Protein AF-0000000080284250 (afdb_homodimer)

Foldseek 3Di:
DDAQAQWKKFWPDPDPPGWIWGWHDDAFWIKTWDDDPQFHIKMWIFGADPQGKTKIKMWTQGNVGDTWIWIKIWHWDQDPVGWIKTKIWIWIDDPPTDTDITMMITDDD/DDAQAQWKKFWPDPDPPGWIWGWHDDAFWIKTKDDDPQFHIKMWIFGADPQGKTKIKMWTQGNVGDTWIWIKIWDWDQDPVGWIKTKIWIWIDDPPTDTDITMMITDDD

pLDDT: mean 96.05, std 5.19, range [60.91, 98.88]

Sequence (218 aa):
MINYDGKRFRKVSADPDAPVTLYRQKDDLVWAELTGGGVRLGSLTGKCGEDGTIELAYTMVLAGGQVISGHSTNTPEFLPDGRIRLNEVWERYGAHGSRGISAIEEVAEMINYDGKRFRKVSADPDAPVTLYRQKDDLVWAELTGGGVRLGSLTGKCGEDGTIELAYTMVLAGGQVISGHSTNTPEFLPDGRIRLNEVWERYGAHGSRGISAIEEVAE

Radius of gyration: 17.75 Å; Cα contacts (8 Å, |Δi|>4): 615; chains: 2; bounding box: 36×58×40 Å

Structure (mmCIF, N/CA/C/O backbone):
data_AF-0000000080284250-model_v1
#
loop_
_entity.id
_entity.type
_entity.pdbx_description
1 polymer 'N-acetylglutamate synthase'
#
loop_
_atom_site.group_PDB
_atom_site.id
_atom_site.type_symbol
_atom_site.label_atom_id
_atom_site.label_alt_id
_atom_site.label_comp_id
_atom_site.label_asym_id
_atom_site.label_entity_id
_atom_site.label_seq_id
_atom_site.pdbx_PDB_ins_code
_atom_site.Cartn_x
_atom_site.Cartn_y
_atom_site.Cartn_z
_atom_site.occupancy
_atom_site.B_iso_or_equiv
_atom_site.auth_seq_id
_atom_site.auth_comp_id
_atom_site.auth_asym_id
_atom_site.auth_atom_id
_atom_site.pdbx_PDB_model_num
ATOM 1 N N . MET A 1 1 ? 13.711 17.953 9.195 1 88.06 1 MET A N 1
ATOM 2 C CA . MET A 1 1 ? 12.734 16.938 8.805 1 88.06 1 MET A CA 1
ATOM 3 C C . MET A 1 1 ? 11.797 16.609 9.961 1 88.06 1 MET A C 1
ATOM 5 O O . MET A 1 1 ? 12.242 16.375 11.086 1 88.06 1 MET A O 1
ATOM 9 N N . ILE A 1 2 ? 10.531 16.812 9.711 1 95.19 2 ILE A N 1
ATOM 10 C CA . ILE A 1 2 ? 9.539 16.5 10.742 1 95.19 2 ILE A CA 1
ATOM 11 C C . ILE A 1 2 ? 9.547 15.008 11.023 1 95.19 2 ILE A C 1
ATOM 13 O O . ILE A 1 2 ? 9.68 14.195 10.109 1 95.19 2 ILE A O 1
ATOM 17 N N . ASN A 1 3 ? 9.453 14.617 12.234 1 97.31 3 ASN A N 1
ATOM 18 C CA . ASN A 1 3 ? 9.312 13.219 12.625 1 97.31 3 ASN A CA 1
ATOM 19 C C . ASN A 1 3 ? 7.848 12.844 12.844 1 97.31 3 ASN A C 1
ATOM 21 O O . ASN A 1 3 ? 7.25 13.234 13.852 1 97.31 3 ASN A O 1
ATOM 25 N N . TYR A 1 4 ? 7.344 12.031 11.969 1 98.25 4 TYR A N 1
ATOM 26 C CA . TYR A 1 4 ? 5.938 11.641 12.039 1 98.25 4 TYR A CA 1
ATOM 27 C C . TYR A 1 4 ? 5.773 10.344 12.812 1 98.25 4 TYR A C 1
ATOM 29 O O . TYR A 1 4 ? 4.648 9.883 13.047 1 98.25 4 TYR A O 1
ATOM 37 N N . ASP A 1 5 ? 6.824 9.68 13.234 1 98.38 5 ASP A N 1
ATOM 38 C CA . ASP A 1 5 ? 6.77 8.375 13.883 1 98.38 5 ASP A CA 1
ATOM 39 C C . ASP A 1 5 ? 5.93 8.422 15.156 1 98.38 5 ASP A C 1
ATOM 41 O O . ASP A 1 5 ? 6.195 9.227 16.047 1 98.38 5 ASP A O 1
ATOM 45 N N . GLY A 1 6 ? 4.949 7.621 15.117 1 97.94 6 GLY A N 1
ATOM 46 C CA . GLY A 1 6 ? 4.113 7.535 16.312 1 97.94 6 GLY A CA 1
ATOM 47 C C . GLY A 1 6 ? 2.988 8.555 16.312 1 97.94 6 GLY A C 1
ATOM 48 O O . GLY A 1 6 ? 2.154 8.555 17.234 1 97.94 6 GLY A O 1
ATOM 49 N N . LYS A 1 7 ? 2.945 9.391 15.398 1 97.88 7 LYS A N 1
ATOM 50 C CA . LYS A 1 7 ? 1.876 10.383 15.344 1 97.88 7 LYS A CA 1
ATOM 51 C C . LYS A 1 7 ? 0.606 9.789 14.742 1 97.88 7 LYS A C 1
ATOM 53 O O . LYS A 1 7 ? 0.673 8.891 13.898 1 97.88 7 LYS A O 1
ATOM 58 N N . ARG A 1 8 ? -0.511 10.258 15.156 1 98 8 ARG A N 1
ATOM 59 C CA . ARG A 1 8 ? -1.825 9.805 14.711 1 98 8 ARG A CA 1
ATOM 60 C C . ARG A 1 8 ? -2.592 10.93 14.031 1 98 8 ARG A C 1
ATOM 62 O O . ARG A 1 8 ? -2.559 12.078 14.484 1 98 8 ARG A O 1
ATOM 69 N N . PHE A 1 9 ? -3.172 10.594 12.977 1 97.69 9 PHE A N 1
ATOM 70 C CA . PHE A 1 9 ? -3.885 11.617 12.219 1 97.69 9 PHE A CA 1
ATOM 71 C C . PHE A 1 9 ? -5.32 11.18 11.938 1 97.69 9 PHE A C 1
ATOM 73 O O . PHE A 1 9 ? -5.594 9.984 11.797 1 97.69 9 PHE A O 1
ATOM 80 N N . ARG A 1 10 ? -6.203 12.156 11.812 1 96.75 10 ARG A N 1
ATOM 81 C CA . ARG A 1 10 ? -7.605 11.969 11.453 1 96.75 10 ARG A CA 1
ATOM 82 C C . ARG A 1 10 ? -8.031 12.945 10.359 1 96.75 10 ARG A C 1
ATOM 84 O O . ARG A 1 10 ? -7.637 14.109 10.375 1 96.75 10 ARG A O 1
ATOM 91 N N . LYS A 1 11 ? -8.898 12.438 9.523 1 96.19 11 LYS A N 1
ATOM 92 C CA . LYS A 1 11 ? -9.422 13.312 8.477 1 96.19 11 LYS A CA 1
ATOM 93 C C . LYS A 1 11 ? -10.18 14.492 9.078 1 96.19 11 LYS A C 1
ATOM 95 O O . LYS A 1 11 ? -10.953 14.32 10.016 1 96.19 11 LYS A O 1
ATOM 100 N N . VAL A 1 12 ? -9.852 15.641 8.508 1 93.56 12 VAL A N 1
ATOM 101 C CA . VAL A 1 12 ? -10.633 16.812 8.875 1 93.56 12 VAL A CA 1
ATOM 102 C C . VAL A 1 12 ? -12 16.766 8.203 1 93.56 12 VAL A C 1
ATOM 104 O O . VAL A 1 12 ? -12.102 16.891 6.98 1 93.56 12 VAL A O 1
ATOM 107 N N . SER A 1 13 ? -12.953 16.438 8.953 1 86.88 13 SER A N 1
ATOM 108 C CA . SER A 1 13 ? -14.32 16.328 8.477 1 86.88 13 SER A CA 1
ATOM 109 C C . SER A 1 13 ? -15.328 16.609 9.594 1 86.88 13 SER A C 1
ATOM 111 O O . SER A 1 13 ? -14.938 16.891 10.727 1 86.88 13 SER A O 1
ATOM 113 N N . ALA A 1 14 ? -16.594 16.578 9.188 1 83.56 14 ALA A N 1
ATOM 114 C CA . ALA A 1 14 ? -17.641 16.812 10.164 1 83.56 14 ALA A CA 1
ATOM 115 C C . ALA A 1 14 ? -17.891 15.555 11.008 1 83.56 14 A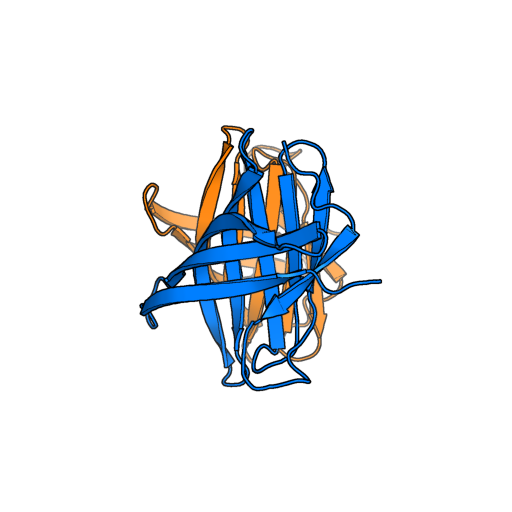LA A C 1
ATOM 117 O O . ALA A 1 14 ? -18.578 15.609 12.023 1 83.56 14 ALA A O 1
ATOM 118 N N . ASP A 1 15 ? -17.234 14.484 10.602 1 84.5 15 ASP A N 1
ATOM 119 C CA . ASP A 1 15 ? -17.422 13.219 11.297 1 84.5 15 ASP A CA 1
ATOM 120 C C . ASP A 1 15 ? -16.453 13.094 12.484 1 84.5 15 ASP A C 1
ATOM 122 O O . ASP A 1 15 ? -15.266 12.859 12.297 1 84.5 15 ASP A O 1
ATOM 126 N N . PRO A 1 16 ? -16.984 13.25 13.68 1 80.44 16 PRO A N 1
ATOM 127 C CA . PRO A 1 16 ? -16.094 13.164 14.844 1 80.44 16 PRO A CA 1
ATOM 128 C C . PRO A 1 16 ? -15.516 11.758 15.039 1 80.44 16 PRO A C 1
ATOM 130 O O . PRO A 1 16 ? -14.539 11.586 15.773 1 80.44 16 PRO A O 1
ATOM 133 N N . ASP A 1 17 ? -16.047 10.75 14.352 1 83.19 17 ASP A N 1
ATOM 134 C CA . ASP A 1 17 ? -15.633 9.367 14.531 1 83.19 17 ASP A CA 1
ATOM 135 C C . ASP A 1 17 ? -14.805 8.883 13.336 1 83.19 17 ASP A C 1
ATOM 137 O O . ASP A 1 17 ? -14.703 7.68 13.094 1 83.19 17 ASP A O 1
ATOM 141 N N . ALA A 1 18 ? -14.32 9.883 12.672 1 90.12 18 ALA A N 1
ATOM 142 C CA . ALA A 1 18 ? -13.453 9.492 11.562 1 90.12 18 ALA A CA 1
ATOM 143 C C . ALA A 1 18 ? -12.289 8.641 12.055 1 90.12 18 ALA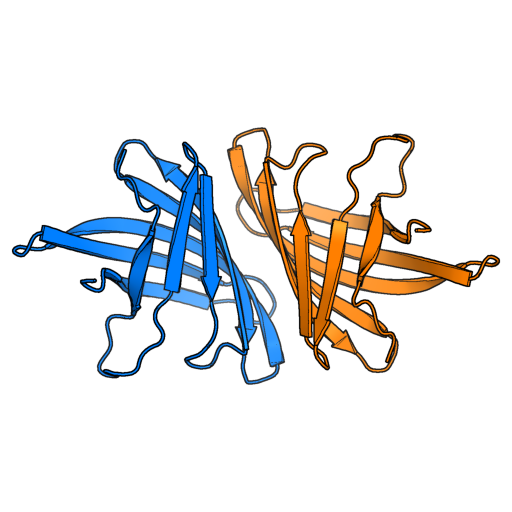 A C 1
ATOM 145 O O . ALA A 1 18 ? -11.742 8.883 13.133 1 90.12 18 ALA A O 1
ATOM 146 N N . PRO A 1 19 ? -11.859 7.66 11.32 1 93.62 19 PRO A N 1
ATOM 147 C CA . PRO A 1 19 ? -10.789 6.762 11.758 1 93.62 19 PRO A CA 1
ATOM 148 C C . PRO A 1 19 ? -9.461 7.48 11.961 1 93.62 19 PRO A C 1
ATOM 150 O O . PRO A 1 19 ? -9.188 8.484 11.297 1 93.6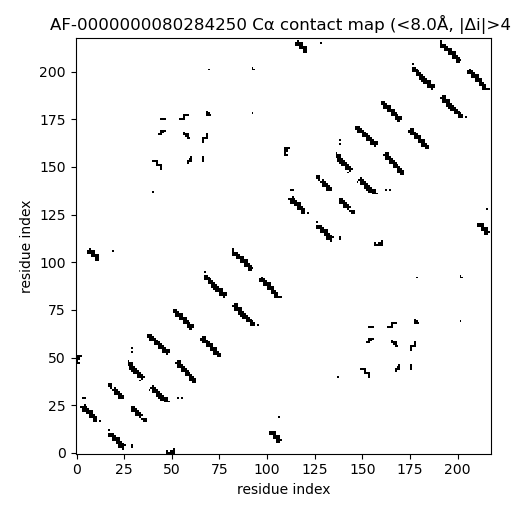2 19 PRO A O 1
ATOM 153 N N . VAL A 1 20 ? -8.758 6.969 12.891 1 96.62 20 VAL A N 1
ATOM 154 C CA . VAL A 1 20 ? -7.426 7.488 13.203 1 96.62 20 VAL A CA 1
ATOM 155 C C . VAL A 1 20 ? -6.359 6.555 12.633 1 96.62 20 VAL A C 1
ATOM 157 O O . VAL A 1 20 ? -6.465 5.332 12.758 1 96.62 20 VAL A O 1
ATOM 160 N N . THR A 1 21 ? -5.367 7.164 11.977 1 97.56 21 THR A N 1
ATOM 161 C CA . THR A 1 21 ? -4.301 6.375 11.375 1 97.56 21 THR A CA 1
ATOM 162 C C . THR A 1 21 ? -2.965 6.668 12.055 1 97.56 21 THR A C 1
ATOM 164 O O . THR A 1 21 ? -2.578 7.828 12.203 1 97.56 21 THR A O 1
ATOM 167 N N . LEU A 1 22 ? -2.26 5.621 12.531 1 98.25 22 LEU A N 1
ATOM 168 C CA . LEU A 1 22 ? -0.931 5.734 13.125 1 98.25 22 LEU A CA 1
ATOM 169 C C . LEU A 1 22 ? 0.147 5.746 12.047 1 98.25 22 LEU A C 1
ATOM 171 O O . LEU A 1 22 ? 0.199 4.848 11.211 1 98.25 22 LEU A O 1
ATOM 175 N N . TYR A 1 23 ? 0.924 6.746 12.062 1 98.62 23 TYR A N 1
ATOM 176 C CA . TYR A 1 23 ? 2.027 6.859 11.117 1 98.62 23 TYR A CA 1
ATOM 177 C C . TYR A 1 23 ? 3.322 6.332 11.719 1 98.62 23 TYR A C 1
ATOM 179 O O . TYR A 1 23 ? 3.568 6.504 12.922 1 98.62 23 TYR A O 1
ATOM 187 N N . ARG A 1 24 ? 4.172 5.773 10.93 1 98.62 24 ARG A N 1
ATOM 188 C CA . ARG A 1 24 ? 5.512 5.32 11.289 1 98.62 24 ARG A CA 1
ATOM 189 C C . ARG A 1 24 ? 6.566 5.945 10.383 1 98.62 24 ARG A C 1
ATOM 191 O O . ARG A 1 24 ? 6.305 6.215 9.211 1 98.62 24 ARG A O 1
ATOM 198 N N . GLN A 1 25 ? 7.734 5.988 10.953 1 98.69 25 GLN A N 1
ATOM 199 C CA . GLN A 1 25 ? 8.82 6.578 10.172 1 98.69 25 GLN A CA 1
ATOM 200 C C . GLN A 1 25 ? 10.172 6.051 10.641 1 98.69 25 GLN A C 1
ATOM 202 O O . GLN A 1 25 ? 10.414 5.91 11.844 1 98.69 25 GLN A O 1
ATOM 207 N N . LYS A 1 26 ? 10.93 5.738 9.758 1 97.81 26 LYS A N 1
ATOM 208 C CA . LYS A 1 26 ? 12.359 5.492 9.945 1 97.81 26 LYS A CA 1
ATOM 209 C C . LYS A 1 26 ? 13.188 6.219 8.891 1 97.81 26 LYS A C 1
ATOM 211 O O . LYS A 1 26 ? 13.055 5.945 7.691 1 97.81 26 LYS A O 1
ATOM 216 N N . ASP A 1 27 ? 14.023 7.141 9.367 1 96.88 27 ASP A N 1
ATOM 217 C CA . ASP A 1 27 ? 14.742 8.008 8.438 1 96.88 27 ASP A CA 1
ATOM 218 C C . ASP A 1 27 ? 13.773 8.75 7.523 1 96.88 27 ASP A C 1
ATOM 220 O O . ASP A 1 27 ? 12.891 9.477 8 1 96.88 27 ASP A O 1
ATOM 224 N N . ASP A 1 28 ? 13.898 8.539 6.242 1 98.12 28 ASP A N 1
ATOM 225 C CA . ASP A 1 28 ? 13.008 9.289 5.363 1 98.12 28 ASP A CA 1
ATOM 226 C C . ASP A 1 28 ? 11.789 8.453 4.969 1 98.12 28 ASP A C 1
ATOM 228 O O . ASP A 1 28 ? 10.883 8.953 4.301 1 98.12 28 ASP A O 1
ATOM 232 N N . LEU A 1 29 ? 11.742 7.219 5.391 1 98.5 29 LEU A N 1
ATOM 233 C CA . LEU A 1 29 ? 10.617 6.348 5.055 1 98.5 29 LEU A CA 1
ATOM 234 C C . LEU A 1 29 ? 9.43 6.613 5.973 1 98.5 29 LEU A C 1
ATOM 236 O O . LEU A 1 29 ? 9.594 6.746 7.188 1 98.5 29 LEU A O 1
ATOM 240 N N . VAL A 1 30 ? 8.266 6.758 5.422 1 98.75 30 VAL A N 1
ATOM 241 C CA . VAL A 1 30 ? 7.016 6.941 6.152 1 98.75 30 VAL A CA 1
ATOM 242 C C . VAL A 1 30 ? 5.988 5.914 5.684 1 98.75 30 VAL A C 1
ATOM 244 O O . VAL A 1 30 ? 5.844 5.676 4.48 1 98.75 30 VAL A O 1
ATOM 247 N N . TRP A 1 31 ? 5.277 5.254 6.578 1 98.75 31 TRP A N 1
ATOM 248 C CA . TRP A 1 31 ? 4.246 4.301 6.184 1 98.75 31 TRP A CA 1
ATOM 249 C C . TRP A 1 31 ? 3.148 4.215 7.242 1 98.75 31 TRP A C 1
ATOM 251 O O . TRP A 1 31 ? 3.314 4.711 8.359 1 98.75 31 TRP A O 1
ATOM 261 N N . ALA A 1 32 ? 2.07 3.676 6.871 1 98.62 32 ALA A N 1
ATOM 262 C CA . ALA A 1 32 ? 0.925 3.473 7.754 1 98.62 32 ALA A CA 1
ATOM 263 C C . ALA A 1 32 ? -0.036 2.438 7.18 1 98.62 32 ALA A C 1
ATOM 265 O O . ALA A 1 32 ? -0.016 2.162 5.977 1 98.62 32 ALA A O 1
ATOM 266 N N . GLU A 1 33 ? -0.717 1.813 7.992 1 97.88 33 GLU A N 1
ATOM 267 C CA . GLU A 1 33 ? -1.883 1.009 7.641 1 97.88 33 GLU A CA 1
ATOM 268 C C . GLU A 1 33 ? -3.17 1.643 8.164 1 97.88 33 GLU A C 1
ATOM 270 O O . GLU A 1 33 ? -3.188 2.209 9.258 1 97.88 33 GLU A O 1
ATOM 275 N N . LEU A 1 34 ? -4.188 1.501 7.387 1 96.62 34 LEU A N 1
ATOM 276 C CA . LEU A 1 34 ? -5.402 2.172 7.836 1 96.62 34 LEU A CA 1
ATOM 277 C C . LEU A 1 34 ? -6.633 1.318 7.547 1 96.62 34 LEU A C 1
ATOM 279 O O . LEU A 1 34 ? -6.656 0.564 6.57 1 96.62 34 LEU A O 1
ATOM 283 N N . THR A 1 35 ? -7.578 1.435 8.336 1 96.19 35 THR A N 1
ATOM 284 C CA . THR A 1 35 ? -8.898 0.818 8.25 1 96.19 35 THR A CA 1
ATOM 285 C C . THR A 1 35 ? -9.977 1.779 8.727 1 96.19 35 THR A C 1
ATOM 287 O O . THR A 1 35 ? -9.68 2.787 9.375 1 96.19 35 THR A O 1
ATOM 290 N N . GLY A 1 36 ? -11.242 1.451 8.344 1 94.06 36 GLY A N 1
ATOM 291 C CA . GLY A 1 36 ? -12.359 2.254 8.82 1 94.06 36 GLY A CA 1
ATOM 292 C C . GLY A 1 36 ? -12.727 3.381 7.867 1 94.06 36 GLY A C 1
ATOM 293 O O . GLY A 1 36 ? -11.969 3.688 6.941 1 94.06 36 GLY A O 1
ATOM 294 N N . GLY A 1 37 ? -13.945 3.988 8.102 1 91.56 37 GLY A N 1
ATOM 295 C CA . GLY A 1 37 ? -14.383 5.098 7.27 1 91.56 37 GLY A CA 1
ATOM 296 C C . GLY A 1 37 ? -14.617 4.703 5.824 1 91.56 37 GLY A C 1
ATOM 297 O O . GLY A 1 37 ? -14.234 5.43 4.906 1 91.56 37 GLY A O 1
ATOM 298 N N . GLY A 1 38 ? -15.023 3.615 5.555 1 94.25 38 GLY A N 1
ATOM 299 C CA . GLY A 1 38 ? -15.32 3.139 4.215 1 94.25 38 GLY A CA 1
ATOM 300 C C . GLY A 1 38 ? -14.164 2.377 3.586 1 94.25 38 GLY A C 1
ATOM 301 O O . GLY A 1 38 ? -14.242 1.975 2.424 1 94.25 38 GLY A O 1
ATOM 302 N N . VAL A 1 39 ? -13.133 2.25 4.359 1 97 39 VAL A N 1
ATOM 303 C CA . VAL A 1 39 ? -11.977 1.498 3.895 1 97 39 VAL A CA 1
ATOM 304 C C . VAL A 1 39 ? -11.852 0.196 4.684 1 97 39 VAL A C 1
ATOM 306 O O . VAL A 1 39 ? -11.766 0.213 5.914 1 97 39 VAL A O 1
ATOM 309 N N . ARG A 1 40 ? -11.906 -0.938 3.961 1 98.12 40 ARG A N 1
ATOM 310 C CA . ARG A 1 40 ? -11.727 -2.225 4.625 1 98.12 40 ARG A CA 1
ATOM 311 C C . ARG A 1 40 ? -10.281 -2.406 5.082 1 98.12 40 ARG A C 1
ATOM 313 O O . ARG A 1 40 ? -10.031 -2.889 6.188 1 98.12 40 ARG A O 1
ATOM 320 N N . LEU A 1 41 ? -9.328 -1.992 4.215 1 98.5 41 LEU A N 1
ATOM 321 C CA . LEU A 1 41 ? -7.898 -2.049 4.496 1 98.5 41 LEU A CA 1
ATOM 322 C C . LEU A 1 41 ? -7.121 -1.162 3.527 1 98.5 41 LEU A C 1
ATOM 324 O O . LEU A 1 41 ? -7.398 -1.156 2.326 1 98.5 41 LEU A O 1
ATOM 328 N N . GLY A 1 42 ? -6.23 -0.416 4.066 1 98.44 42 GLY A N 1
ATOM 329 C CA . GLY A 1 42 ? -5.371 0.419 3.242 1 98.44 42 GLY A CA 1
ATOM 330 C C . GLY A 1 42 ? -3.949 0.508 3.76 1 98.44 42 GLY A C 1
ATOM 331 O O . GLY A 1 42 ? -3.67 0.115 4.895 1 98.44 42 GLY A O 1
ATOM 332 N N . SER A 1 43 ? -3.072 0.977 2.898 1 98.62 43 SER A N 1
ATOM 333 C CA . SER A 1 43 ? -1.673 1.174 3.268 1 98.62 43 SER A CA 1
ATOM 334 C C . SER A 1 43 ? -1.101 2.428 2.613 1 98.62 43 SER A C 1
ATOM 336 O O . SER A 1 43 ? -1.475 2.775 1.492 1 98.62 43 SER A O 1
ATOM 338 N N . LEU A 1 44 ? -0.248 3.018 3.328 1 98.81 44 LEU A N 1
ATOM 339 C CA . LEU A 1 44 ? 0.545 4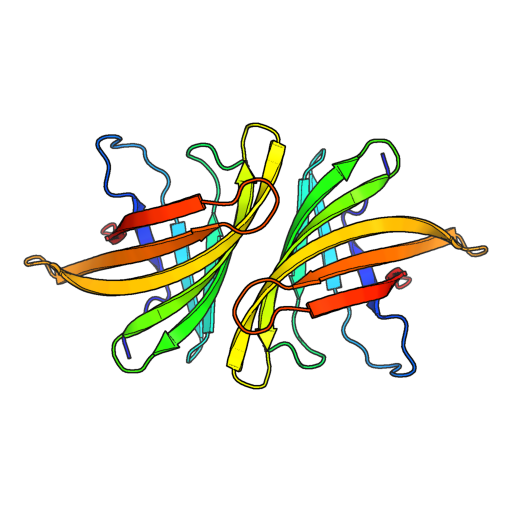.148 2.855 1 98.81 44 LEU A CA 1
ATOM 340 C C . LEU A 1 44 ? 2.033 3.811 2.867 1 98.81 44 LEU A C 1
ATOM 342 O O . LEU A 1 44 ? 2.521 3.178 3.807 1 98.81 44 LEU A O 1
ATOM 346 N N . THR A 1 45 ? 2.725 4.227 1.851 1 98.75 45 THR A N 1
ATOM 347 C CA . THR A 1 45 ? 4.18 4.105 1.8 1 98.75 45 THR A CA 1
ATOM 348 C C . THR A 1 45 ? 4.797 5.285 1.057 1 98.75 45 THR A C 1
ATOM 350 O O . THR A 1 45 ? 4.352 5.637 -0.038 1 98.75 45 THR A O 1
ATOM 353 N N . GLY A 1 46 ? 5.828 5.875 1.708 1 98.69 46 GLY A N 1
ATOM 354 C CA . GLY A 1 46 ? 6.438 7.008 1.03 1 98.69 46 GLY A CA 1
ATOM 355 C C . GLY A 1 46 ? 7.633 7.574 1.774 1 98.69 46 GLY A C 1
ATOM 356 O O . GLY A 1 46 ? 8.336 6.844 2.475 1 98.69 46 GLY A O 1
ATOM 357 N N . LYS A 1 47 ? 7.863 8.906 1.475 1 98.75 47 LYS A N 1
ATOM 358 C CA . LYS A 1 47 ? 9.062 9.539 2.012 1 98.75 47 LYS A CA 1
ATOM 359 C C . LYS A 1 47 ? 8.758 10.938 2.545 1 98.75 47 LYS A C 1
ATOM 361 O O . LYS A 1 47 ? 7.961 11.672 1.957 1 98.75 47 LYS A O 1
ATOM 366 N N . CYS A 1 48 ? 9.562 11.188 3.533 1 98.69 48 CYS A N 1
ATOM 367 C CA . CYS A 1 48 ? 9.5 12.516 4.133 1 98.69 48 CYS A CA 1
ATOM 368 C C . CYS A 1 48 ? 10.688 13.367 3.699 1 98.69 48 CYS A C 1
ATOM 370 O O . CYS A 1 48 ? 11.836 12.961 3.873 1 98.69 48 CYS A O 1
ATOM 372 N N . GLY A 1 49 ? 10.359 14.516 3.129 1 97.88 49 GLY A N 1
ATOM 373 C CA . GLY A 1 49 ? 11.406 15.445 2.746 1 97.88 49 GLY A CA 1
ATOM 374 C C . GLY A 1 49 ? 11.93 16.266 3.908 1 97.88 49 GLY A C 1
ATOM 375 O O . GLY A 1 49 ? 11.367 16.219 5.008 1 97.88 49 GLY A O 1
ATOM 376 N N . GLU A 1 50 ? 12.945 17.031 3.633 1 97.06 50 GLU A N 1
ATOM 377 C CA . GLU A 1 50 ? 13.594 17.859 4.652 1 97.06 50 GLU A CA 1
ATOM 378 C C . GLU A 1 50 ? 12.641 18.922 5.191 1 97.06 50 GLU A C 1
ATOM 380 O O . GLU A 1 50 ? 12.719 19.297 6.363 1 97.06 50 GLU A O 1
ATOM 385 N N . ASP A 1 51 ? 11.727 19.344 4.348 1 97.38 51 ASP A N 1
ATOM 386 C CA . ASP A 1 51 ? 10.805 20.406 4.758 1 97.38 51 ASP A CA 1
ATOM 387 C C . ASP A 1 51 ? 9.578 19.828 5.449 1 97.38 51 ASP A C 1
ATOM 389 O O . ASP A 1 51 ? 8.641 20.562 5.773 1 97.38 51 ASP A O 1
ATOM 393 N N . GLY A 1 52 ? 9.555 18.516 5.543 1 98.06 52 GLY A N 1
ATOM 394 C CA . GLY A 1 52 ? 8.453 17.859 6.238 1 98.06 52 GLY A CA 1
ATOM 395 C C . GLY A 1 52 ? 7.367 17.359 5.301 1 98.06 52 GLY A C 1
ATOM 396 O O . GLY A 1 52 ? 6.48 16.609 5.719 1 98.06 52 GLY A O 1
ATOM 397 N N . THR A 1 53 ? 7.445 17.781 4.059 1 98.69 53 THR A N 1
ATOM 398 C CA . THR A 1 53 ? 6.484 17.281 3.078 1 98.69 53 THR A CA 1
ATOM 399 C C . THR A 1 53 ? 6.66 15.781 2.855 1 98.69 53 THR A C 1
ATOM 401 O O . THR A 1 53 ? 7.789 15.297 2.756 1 98.69 53 THR A O 1
ATOM 404 N N . ILE A 1 54 ? 5.48 15.117 2.762 1 98.62 54 ILE A N 1
ATOM 405 C CA . ILE A 1 54 ? 5.527 13.672 2.539 1 98.62 54 ILE A CA 1
ATOM 406 C C . ILE A 1 54 ? 4.957 13.344 1.16 1 98.62 54 ILE A C 1
ATOM 408 O O . ILE A 1 54 ? 3.869 13.805 0.805 1 98.62 54 ILE A O 1
ATOM 412 N N . GLU A 1 55 ? 5.707 12.609 0.418 1 98.56 55 GLU A N 1
ATOM 413 C CA . GLU A 1 55 ? 5.199 11.945 -0.775 1 98.56 55 GLU A CA 1
ATOM 414 C C . GLU A 1 55 ? 4.762 10.516 -0.463 1 98.56 55 GLU A C 1
ATOM 416 O O . GLU A 1 55 ? 5.562 9.703 0.005 1 98.56 55 GLU A O 1
ATOM 421 N N . LEU A 1 56 ? 3.463 10.242 -0.752 1 98.69 56 LEU A N 1
ATOM 422 C CA . LEU A 1 56 ? 2.939 8.922 -0.409 1 98.69 56 LEU A CA 1
ATOM 423 C C . LEU A 1 56 ? 2.311 8.258 -1.626 1 98.69 56 LEU A C 1
ATOM 425 O O . LEU A 1 56 ? 1.66 8.922 -2.438 1 98.69 56 LEU A O 1
ATOM 429 N N . ALA A 1 57 ? 2.57 7.047 -1.769 1 98.75 57 ALA A N 1
ATOM 430 C CA . ALA A 1 57 ? 1.674 6.156 -2.5 1 98.75 57 ALA A CA 1
ATOM 431 C C . ALA A 1 57 ? 0.706 5.453 -1.552 1 98.75 57 ALA A C 1
ATOM 433 O O . ALA A 1 57 ? 1.044 5.184 -0.396 1 98.75 57 ALA A O 1
ATOM 434 N N . TYR A 1 58 ? -0.55 5.152 -2.039 1 98.62 58 TYR A N 1
ATOM 435 C CA . TYR A 1 58 ? -1.514 4.496 -1.165 1 98.62 58 TYR A CA 1
ATOM 436 C C . TYR A 1 58 ? -2.266 3.398 -1.909 1 98.62 58 TYR A C 1
ATOM 438 O O . TYR A 1 58 ? -2.426 3.467 -3.131 1 98.62 58 TYR A O 1
ATOM 446 N N . THR A 1 59 ? -2.686 2.451 -1.224 1 98.69 59 THR A N 1
ATOM 447 C CA . THR A 1 59 ? -3.631 1.431 -1.664 1 98.69 59 THR A CA 1
ATOM 448 C C . THR A 1 59 ? -4.809 1.331 -0.698 1 98.69 59 THR A C 1
ATOM 450 O O . THR A 1 59 ? -4.648 1.544 0.506 1 98.69 59 THR A O 1
ATOM 453 N N . MET A 1 60 ? -5.98 0.971 -1.26 1 98.5 60 MET A N 1
ATOM 454 C CA . MET A 1 60 ? -7.141 0.739 -0.408 1 98.5 60 MET A CA 1
ATOM 455 C C . MET A 1 60 ? -8.07 -0.306 -1.023 1 98.5 60 MET A C 1
ATOM 457 O O . MET A 1 60 ? -8.258 -0.332 -2.24 1 98.5 60 MET A O 1
ATOM 461 N N . VAL A 1 61 ? -8.586 -1.134 -0.207 1 98.62 61 VAL A N 1
ATOM 462 C CA . VAL A 1 61 ? -9.82 -1.848 -0.521 1 98.62 61 VAL A CA 1
ATOM 463 C C . VAL A 1 61 ? -11.008 -1.129 0.115 1 98.62 61 VAL A C 1
ATOM 465 O O . VAL A 1 61 ? -11.109 -1.051 1.341 1 98.62 61 VAL A O 1
ATOM 468 N N . LEU A 1 62 ? -11.844 -0.655 -0.753 1 97.62 62 LEU A N 1
ATOM 469 C CA . LEU A 1 62 ? -12.984 0.108 -0.266 1 97.62 62 LEU A CA 1
ATOM 470 C C . LEU A 1 62 ? -14.109 -0.821 0.186 1 97.62 62 LEU A C 1
ATOM 472 O O . LEU A 1 62 ? -14.102 -2.01 -0.141 1 97.62 62 LEU A O 1
ATOM 476 N N . ALA A 1 63 ? -15.055 -0.296 0.916 1 96.56 63 ALA A N 1
ATOM 477 C CA . ALA A 1 63 ? -16.172 -1.069 1.446 1 96.56 63 ALA A CA 1
ATOM 478 C C . ALA A 1 63 ? -16.938 -1.758 0.325 1 96.56 63 ALA A C 1
ATOM 480 O O . ALA A 1 63 ? -17.469 -2.861 0.506 1 96.56 63 ALA A O 1
ATOM 481 N N . GLY A 1 64 ? -16.969 -1.098 -0.795 1 95.31 64 GLY A N 1
ATOM 482 C CA . GLY A 1 64 ? -17.688 -1.656 -1.937 1 95.31 64 GLY A CA 1
ATOM 483 C C . GLY A 1 64 ? -16.891 -2.721 -2.67 1 95.31 64 GLY A C 1
ATOM 484 O O . GLY A 1 64 ? -17.391 -3.357 -3.594 1 95.31 64 GLY A O 1
ATOM 485 N N . GLY A 1 65 ? -15.641 -2.877 -2.279 1 96.06 65 GLY A N 1
ATOM 486 C CA . GLY A 1 65 ? -14.828 -3.943 -2.844 1 96.06 65 GLY A CA 1
ATOM 487 C C . GLY A 1 65 ? -13.828 -3.451 -3.871 1 96.06 65 GLY A C 1
ATOM 488 O O . GLY A 1 65 ? -12.984 -4.219 -4.344 1 96.06 65 GLY A O 1
ATOM 489 N N . GLN A 1 66 ? -13.891 -2.203 -4.215 1 97.12 66 GLN A N 1
ATOM 490 C CA . GLN A 1 66 ? -12.938 -1.644 -5.172 1 97.12 66 GLN A CA 1
ATOM 491 C C . GLN A 1 66 ? -11.523 -1.633 -4.594 1 97.12 66 GLN A C 1
ATOM 493 O O . GLN A 1 66 ? -11.32 -1.265 -3.436 1 97.12 66 GLN A O 1
ATOM 498 N N . VAL A 1 67 ? -10.625 -2.098 -5.363 1 98.25 67 VAL A N 1
ATOM 499 C CA . VAL A 1 67 ? -9.203 -2.018 -5.047 1 98.25 67 VAL A CA 1
ATOM 500 C C . VAL A 1 67 ? -8.578 -0.824 -5.766 1 98.25 67 VAL A C 1
ATOM 502 O O . VAL A 1 67 ? -8.555 -0.777 -7 1 98.25 67 VAL A O 1
ATOM 505 N N . ILE A 1 68 ? -8.062 0.15 -4.992 1 98.25 68 ILE A N 1
ATOM 506 C CA . ILE A 1 68 ? -7.605 1.38 -5.629 1 98.25 68 ILE A CA 1
ATOM 507 C C . ILE A 1 68 ? -6.18 1.697 -5.18 1 98.25 68 ILE A C 1
ATOM 509 O O . ILE A 1 68 ? -5.734 1.219 -4.133 1 98.25 68 ILE A O 1
ATOM 513 N N . SER A 1 69 ? -5.461 2.428 -5.945 1 98.44 69 SER A N 1
ATOM 514 C CA . SER A 1 69 ? -4.133 2.939 -5.629 1 98.44 69 SER A CA 1
ATOM 515 C C . SER A 1 69 ? -3.957 4.371 -6.129 1 98.44 69 SER A C 1
ATOM 517 O O . SER A 1 69 ? -4.684 4.816 -7.02 1 98.44 69 SER A O 1
ATOM 519 N N . GLY A 1 70 ? -3.053 4.984 -5.516 1 98.31 70 GLY A N 1
ATOM 520 C CA . GLY A 1 70 ? -2.787 6.352 -5.926 1 98.31 70 GLY A CA 1
ATOM 521 C C . GLY A 1 70 ? -1.583 6.961 -5.234 1 98.31 70 GLY A C 1
ATOM 522 O O . GLY A 1 70 ? -0.714 6.238 -4.738 1 98.31 70 GLY A O 1
ATOM 523 N N . HIS A 1 71 ? -1.558 8.289 -5.344 1 98.31 71 HIS A N 1
ATOM 524 C CA . HIS A 1 71 ? -0.462 9.078 -4.801 1 98.31 71 HIS A CA 1
ATOM 525 C C . HIS A 1 71 ? -0.981 10.336 -4.113 1 98.31 71 HIS A C 1
ATOM 527 O O . HIS A 1 71 ? -2.027 10.875 -4.492 1 98.31 71 HIS A O 1
ATOM 533 N N . SER A 1 72 ? -0.203 10.75 -3.154 1 98.56 72 SER A N 1
ATOM 534 C CA . SER A 1 72 ? -0.547 12.023 -2.539 1 98.56 72 SER A CA 1
ATOM 535 C C . SER A 1 72 ? 0.704 12.797 -2.127 1 98.56 72 SER A C 1
ATOM 537 O O . SER A 1 72 ? 1.734 12.195 -1.815 1 98.56 72 SER A O 1
ATOM 539 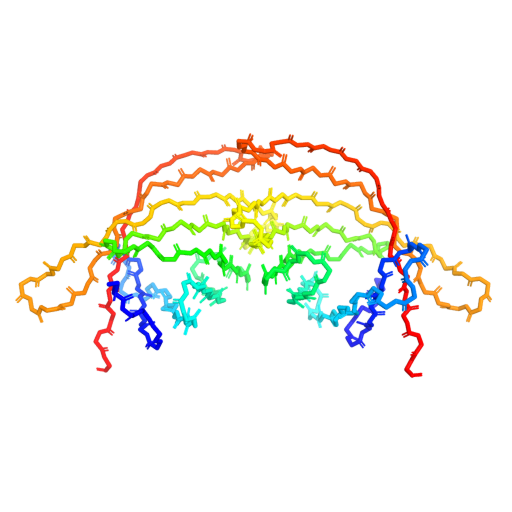N N . THR A 1 73 ? 0.63 14.055 -2.188 1 98.75 73 THR A N 1
ATOM 540 C CA . THR A 1 73 ? 1.581 14.969 -1.569 1 98.75 73 THR A CA 1
ATOM 541 C C . THR A 1 73 ? 0.962 15.656 -0.352 1 98.75 73 THR A C 1
ATOM 543 O O . THR A 1 73 ? -0.108 16.25 -0.449 1 98.75 73 THR A O 1
ATOM 546 N N . ASN A 1 74 ? 1.608 15.508 0.739 1 98.81 74 ASN A N 1
ATOM 547 C CA . ASN A 1 74 ? 1.094 16 2.014 1 98.81 74 ASN A CA 1
ATOM 548 C C . ASN A 1 74 ? 2.002 17.062 2.609 1 98.81 74 ASN A C 1
ATOM 550 O O . ASN A 1 74 ? 3.096 16.766 3.09 1 98.81 74 ASN A O 1
ATOM 554 N N . THR A 1 75 ? 1.52 18.25 2.641 1 98.88 75 THR A N 1
ATOM 555 C CA . THR A 1 75 ? 2.297 19.391 3.123 1 98.88 75 THR A CA 1
ATOM 556 C C . THR A 1 75 ? 1.895 19.75 4.551 1 98.88 75 THR A C 1
ATOM 558 O O . THR A 1 75 ? 0.718 20 4.824 1 98.88 75 THR A O 1
ATOM 561 N N . PRO A 1 76 ? 2.902 19.828 5.422 1 98.69 76 PRO A N 1
ATOM 562 C CA . PRO A 1 76 ? 2.574 20.094 6.824 1 98.69 76 PRO A CA 1
ATOM 563 C C . PRO A 1 76 ? 2.318 21.578 7.09 1 98.69 76 PRO A C 1
ATOM 565 O O . PRO A 1 76 ? 2.967 22.438 6.492 1 98.69 76 PRO A O 1
ATOM 568 N N . GLU A 1 77 ? 1.369 21.812 7.91 1 98 77 GLU A N 1
ATOM 569 C CA . GLU A 1 77 ? 1.047 23.094 8.516 1 98 77 GLU A CA 1
ATOM 570 C C . GLU A 1 77 ? 0.96 22.984 10.039 1 98 77 GLU A C 1
ATOM 572 O O . GLU A 1 77 ? 0.282 22.094 10.562 1 98 77 GLU A O 1
ATOM 577 N N . PHE A 1 78 ? 1.732 23.844 10.773 1 96.88 78 PHE A N 1
ATOM 578 C CA . PHE A 1 78 ? 1.646 23.812 12.227 1 96.88 78 PHE A CA 1
ATOM 579 C C . PHE A 1 78 ? 0.478 24.656 12.711 1 96.88 78 PHE A C 1
ATOM 581 O O . PHE A 1 78 ? 0.392 25.844 12.391 1 96.88 78 PHE A O 1
ATOM 588 N N . LEU A 1 79 ? -0.337 24.047 13.484 1 96.19 79 LEU A N 1
ATOM 589 C CA . LEU A 1 79 ? -1.491 24.734 14.055 1 96.19 79 LEU A CA 1
ATOM 590 C C . LEU A 1 79 ? -1.087 25.547 15.273 1 96.19 79 LEU A C 1
ATOM 592 O O . LEU A 1 79 ? -0.018 25.328 15.852 1 96.19 79 LEU A O 1
ATOM 596 N N . PRO A 1 80 ? -1.941 26.469 15.664 1 95.94 80 PRO A N 1
ATOM 597 C CA . PRO A 1 80 ? -1.603 27.328 16.812 1 95.94 80 PRO A CA 1
ATOM 598 C C . PRO A 1 80 ? -1.361 26.531 18.078 1 95.94 80 PRO A C 1
ATOM 600 O O . PRO A 1 80 ? -0.571 26.938 18.938 1 95.94 80 PRO A O 1
ATOM 603 N N . ASP A 1 81 ? -1.945 25.391 18.234 1 95 81 ASP A N 1
ATOM 604 C CA . ASP A 1 81 ? -1.806 24.594 19.453 1 95 81 ASP A CA 1
ATOM 605 C C . ASP A 1 81 ? -0.64 23.609 19.344 1 95 81 ASP A C 1
ATOM 607 O O . ASP A 1 81 ? -0.458 22.75 20.203 1 95 81 ASP A O 1
ATOM 611 N N . GLY A 1 82 ? 0.092 23.656 18.25 1 94.25 82 GLY A N 1
ATOM 612 C CA . GLY A 1 82 ? 1.303 22.859 18.094 1 94.25 82 GLY A CA 1
ATOM 613 C C . GLY A 1 82 ? 1.092 21.594 17.297 1 94.25 82 GLY A C 1
ATOM 614 O O . GLY A 1 82 ? 2.057 20.953 16.859 1 94.25 82 GLY A O 1
ATOM 615 N N . ARG A 1 83 ? -0.136 21.297 17.078 1 96 83 ARG A N 1
ATOM 616 C CA . ARG A 1 83 ? -0.432 20.109 16.281 1 96 83 ARG A CA 1
ATOM 617 C C . ARG A 1 83 ? -0.115 20.344 14.812 1 96 83 ARG A C 1
ATOM 619 O O . ARG A 1 83 ? 0.011 21.484 14.367 1 96 83 ARG A O 1
ATOM 626 N N . ILE A 1 84 ? 0.054 19.188 14.109 1 98 84 ILE A N 1
ATOM 627 C CA . ILE A 1 84 ? 0.368 19.281 12.688 1 98 84 ILE A CA 1
ATOM 628 C C . ILE A 1 84 ? -0.889 19 11.867 1 98 84 ILE A C 1
ATOM 630 O O . ILE A 1 84 ? -1.632 18.062 12.148 1 98 84 ILE A O 1
ATOM 634 N N . ARG A 1 85 ? -1.157 19.797 10.906 1 98.06 85 ARG A N 1
ATOM 635 C CA . ARG A 1 85 ? -2.107 19.531 9.836 1 98.06 85 ARG A CA 1
ATOM 636 C C . ARG A 1 85 ? -1.384 19.188 8.539 1 98.06 85 ARG A C 1
ATOM 638 O O . ARG A 1 85 ? -0.436 19.859 8.148 1 98.06 85 ARG A O 1
ATOM 645 N N . LEU A 1 86 ? -1.767 18.125 7.91 1 98.62 86 LEU A N 1
ATOM 646 C CA . LEU A 1 86 ? -1.255 17.766 6.59 1 98.62 86 LEU A CA 1
ATOM 647 C C . LEU A 1 86 ? -2.271 18.109 5.504 1 98.62 86 LEU A C 1
ATOM 649 O O . LEU A 1 86 ? -3.375 17.562 5.484 1 98.62 86 LEU A O 1
ATOM 653 N N . ASN A 1 87 ? -1.93 19.016 4.645 1 98.75 87 ASN A N 1
ATOM 654 C CA . ASN A 1 87 ? -2.719 19.344 3.461 1 98.75 87 ASN A CA 1
ATOM 655 C C . ASN A 1 87 ? -2.381 18.422 2.293 1 98.75 87 ASN A C 1
ATOM 657 O O . ASN A 1 87 ? -1.244 18.406 1.817 1 98.75 87 ASN A O 1
ATOM 661 N N . GLU A 1 88 ? -3.424 17.766 1.818 1 98.62 88 GLU A N 1
ATOM 662 C CA . GLU A 1 88 ? -3.172 16.656 0.893 1 98.62 88 GLU A CA 1
ATOM 663 C C . GLU A 1 88 ? -3.666 17 -0.511 1 98.62 88 GLU A C 1
ATOM 665 O O . GLU A 1 88 ? -4.797 17.453 -0.683 1 98.62 88 GLU A O 1
ATOM 670 N N . VAL A 1 89 ? -2.875 16.844 -1.482 1 98.75 89 VAL A N 1
ATOM 671 C CA . VAL A 1 89 ? -3.256 16.766 -2.889 1 98.75 89 VAL A CA 1
ATOM 672 C C . VAL A 1 89 ? -3.092 15.328 -3.387 1 98.75 89 VAL A C 1
ATOM 674 O O . VAL A 1 89 ? -1.995 14.773 -3.326 1 98.75 89 VAL A O 1
ATOM 677 N N . TRP A 1 90 ? -4.195 14.742 -3.844 1 98.38 90 TRP A N 1
ATOM 678 C CA . TRP A 1 90 ? -4.109 13.312 -4.141 1 98.38 90 TRP A CA 1
ATOM 679 C C . TRP A 1 90 ? -4.652 13.016 -5.535 1 98.38 90 TRP A C 1
ATOM 681 O O . TRP A 1 90 ? -5.43 13.797 -6.086 1 98.38 90 TRP A O 1
ATOM 691 N N . GLU A 1 91 ? -4.152 11.93 -6.047 1 98.38 91 GLU A N 1
ATOM 692 C CA . GLU A 1 91 ? -4.582 11.359 -7.32 1 98.38 91 GLU A CA 1
ATOM 693 C C . GLU A 1 91 ? -4.801 9.852 -7.199 1 98.38 91 GLU A C 1
ATOM 695 O O . GLU A 1 91 ? -3.965 9.141 -6.641 1 98.38 91 GLU A O 1
ATOM 700 N N . ARG A 1 92 ? -5.98 9.414 -7.621 1 98.25 92 ARG A N 1
ATOM 701 C CA . ARG A 1 92 ? -6.32 7.996 -7.75 1 98.25 92 ARG A CA 1
ATOM 702 C C . ARG A 1 92 ? -6.184 7.527 -9.195 1 98.25 92 ARG A C 1
ATOM 704 O O . ARG A 1 92 ? -6.664 8.188 -10.117 1 98.25 92 ARG A O 1
ATOM 711 N N . TYR A 1 93 ? -5.531 6.402 -9.312 1 97.75 93 TYR A N 1
ATOM 712 C CA . TYR A 1 93 ? -5.258 5.914 -10.656 1 97.75 93 TYR A CA 1
ATOM 713 C C . TYR A 1 93 ? -6.207 4.785 -11.031 1 97.75 93 TYR A C 1
ATOM 715 O O . TYR A 1 93 ? -6.984 4.312 -10.203 1 97.75 93 TYR A O 1
ATOM 723 N N . GLY A 1 94 ? -6.172 4.367 -12.289 1 93.75 94 GLY A N 1
ATOM 724 C CA . GLY A 1 94 ? -6.867 3.182 -12.766 1 93.75 94 GLY A CA 1
ATOM 725 C C . GLY A 1 94 ? -8.32 3.445 -13.117 1 93.75 94 GLY A C 1
ATOM 726 O O . GLY A 1 94 ? -8.68 4.566 -13.477 1 93.75 94 GLY A O 1
ATOM 727 N N . ALA A 1 95 ? -9.109 2.43 -13.047 1 89.19 95 ALA A N 1
ATOM 728 C CA . ALA A 1 95 ? -10.492 2.438 -13.523 1 89.19 95 ALA A CA 1
ATOM 729 C C . ALA A 1 95 ? -11.344 3.418 -12.727 1 89.19 95 ALA A C 1
ATOM 731 O O . ALA A 1 95 ? -12.344 3.932 -13.227 1 89.19 95 ALA A O 1
ATOM 732 N N . HIS A 1 96 ? -10.891 3.775 -11.555 1 90.75 96 HIS A N 1
ATOM 733 C CA . HIS A 1 96 ? -11.625 4.691 -10.688 1 90.75 96 HIS A CA 1
ATOM 734 C C . HIS A 1 96 ? -10.859 6 -10.5 1 90.75 96 HIS A C 1
ATOM 736 O O . HIS A 1 96 ? -10.875 6.574 -9.406 1 90.75 96 HIS A O 1
ATOM 742 N N . GLY A 1 97 ? -10.234 6.336 -11.531 1 94.69 97 GLY A N 1
ATOM 743 C CA . GLY A 1 97 ? -9.375 7.512 -11.461 1 94.69 97 GLY A CA 1
ATOM 744 C C . GLY A 1 97 ? -10.102 8.75 -10.969 1 94.69 97 GLY A C 1
ATOM 745 O O . GLY A 1 97 ? -11.266 8.969 -11.297 1 94.69 97 GLY A O 1
ATOM 746 N N . SER A 1 98 ? -9.5 9.5 -10.117 1 96.06 98 SER A N 1
ATOM 747 C CA . SER A 1 98 ? -9.977 10.758 -9.555 1 96.06 98 SER A CA 1
ATOM 748 C C . SER A 1 98 ? -8.828 11.586 -8.984 1 96.06 98 SER A C 1
ATOM 750 O O . SER A 1 98 ? -7.684 11.141 -8.977 1 96.06 98 SER A O 1
ATOM 752 N N . ARG A 1 99 ? -9.07 12.805 -8.664 1 97.88 99 ARG A N 1
ATOM 753 C CA . ARG A 1 99 ? -8.117 13.688 -7.996 1 97.88 99 ARG A CA 1
ATOM 754 C C . ARG A 1 99 ? -8.828 14.641 -7.043 1 97.88 99 ARG A C 1
ATOM 756 O O . ARG A 1 99 ? -10.023 14.898 -7.199 1 97.88 99 ARG A O 1
ATOM 763 N N . GLY A 1 100 ? -8.086 15.141 -6.055 1 97.88 100 GLY A N 1
ATOM 764 C CA . GLY A 1 100 ? -8.711 16.062 -5.129 1 97.88 100 GLY A CA 1
ATOM 765 C C . GLY A 1 100 ? -7.766 16.578 -4.055 1 97.88 100 GLY A C 1
ATOM 766 O O . GLY A 1 100 ? -6.547 16.406 -4.168 1 97.88 100 GLY A O 1
ATOM 767 N N . ILE A 1 101 ? -8.336 17.312 -3.178 1 98.25 101 ILE A N 1
ATOM 768 C CA . ILE A 1 101 ? -7.625 17.844 -2.021 1 98.25 101 ILE A CA 1
ATOM 769 C C . ILE A 1 101 ? -8.328 17.406 -0.737 1 98.25 101 ILE A C 1
ATOM 771 O O . ILE A 1 101 ? -9.547 17.219 -0.723 1 98.25 101 ILE A O 1
ATOM 775 N N . SER A 1 102 ? -7.551 17.172 0.208 1 97.19 102 SER A N 1
ATOM 776 C CA . SER A 1 102 ? -8.062 16.906 1.549 1 97.19 102 SER A CA 1
ATOM 777 C C . SER A 1 102 ? -7.09 17.391 2.617 1 97.19 102 SER A C 1
ATOM 779 O O . SER A 1 102 ? -6.07 18.016 2.303 1 97.19 102 SER A O 1
ATOM 781 N N . ALA A 1 103 ? -7.527 17.188 3.904 1 97.81 103 ALA A N 1
ATOM 782 C CA . ALA A 1 103 ? -6.645 17.484 5.027 1 97.81 103 ALA A CA 1
ATOM 783 C C . ALA A 1 103 ? -6.836 16.5 6.164 1 97.81 103 ALA A C 1
ATOM 785 O O . ALA A 1 103 ? -7.965 16.078 6.457 1 97.81 103 ALA A O 1
ATOM 786 N N . ILE A 1 104 ? -5.73 16.172 6.766 1 97.75 104 ILE A N 1
ATOM 787 C CA . ILE A 1 104 ? -5.77 15.398 8.008 1 97.75 104 ILE A CA 1
ATOM 788 C C . ILE A 1 104 ? -5.027 16.156 9.109 1 97.75 104 ILE A C 1
ATOM 790 O O . ILE A 1 104 ? -4.125 16.938 8.828 1 97.75 104 ILE A O 1
ATOM 794 N N . GLU A 1 105 ? -5.496 15.844 10.344 1 97.19 105 GLU A N 1
ATOM 795 C CA . GLU A 1 105 ? -4.902 16.547 11.469 1 97.19 105 GLU A CA 1
ATOM 796 C C . GLU A 1 105 ? -4.438 15.578 12.547 1 97.19 105 GLU A C 1
ATOM 798 O O . GLU A 1 105 ? -5.098 14.57 12.805 1 97.19 105 GLU A O 1
ATOM 803 N N . GLU A 1 106 ? -3.316 15.984 13.125 1 97.44 106 GLU A N 1
ATOM 804 C CA . GLU A 1 106 ? -2.781 15.203 14.234 1 97.44 106 GLU A CA 1
ATOM 805 C C . GLU A 1 106 ? -3.762 15.164 15.406 1 97.44 106 GLU A C 1
ATOM 807 O O . GLU A 1 106 ? -4.375 16.172 15.742 1 97.44 106 GLU A O 1
ATOM 812 N N . VAL A 1 107 ? -3.891 13.93 15.945 1 94.56 107 VAL A N 1
ATOM 813 C CA . VAL A 1 107 ? -4.766 13.75 17.094 1 94.56 107 VAL A CA 1
ATOM 814 C C . VAL A 1 107 ? -3.926 13.641 18.375 1 94.56 107 VAL A C 1
ATOM 816 O O . VAL A 1 107 ? -2.881 12.984 18.375 1 94.56 107 VAL A O 1
ATOM 819 N N . ALA A 1 108 ? -4.195 14.57 19.188 1 77.5 108 ALA A N 1
ATOM 820 C CA . ALA A 1 108 ? -3.486 14.633 20.469 1 77.5 108 ALA A CA 1
ATOM 821 C C . ALA A 1 108 ? -3.596 13.305 21.219 1 77.5 108 ALA A C 1
ATOM 823 O O . ALA A 1 108 ? -4.57 12.57 21.047 1 77.5 108 ALA A O 1
ATOM 824 N N . GLU A 1 109 ? -2.357 12.75 21.766 1 60.91 109 GLU A N 1
ATOM 825 C CA . GLU A 1 109 ? -2.367 11.562 22.625 1 60.91 109 GLU A CA 1
ATOM 826 C C . GLU A 1 109 ? -3.459 11.656 23.688 1 60.91 109 GLU A C 1
ATOM 828 O O . GLU A 1 109 ? -3.848 12.758 24.078 1 60.91 109 GLU A O 1
ATOM 833 N N . MET B 1 1 ? -11.977 -20.906 -2.914 1 88.25 1 MET B N 1
ATOM 834 C CA . MET B 1 1 ? -11.047 -19.781 -2.73 1 88.25 1 MET B CA 1
ATOM 835 C C . MET B 1 1 ? -9.742 -20.266 -2.098 1 88.25 1 MET B C 1
ATOM 837 O O . MET B 1 1 ? -9.766 -20.984 -1.099 1 88.25 1 MET B O 1
ATOM 841 N N . ILE B 1 2 ? -8.688 -20 -2.801 1 95.19 2 ILE B N 1
ATOM 842 C CA . ILE B 1 2 ? -7.379 -20.391 -2.273 1 95.19 2 ILE B CA 1
ATOM 843 C C . ILE B 1 2 ? -7.07 -19.578 -1.019 1 95.19 2 ILE B C 1
ATOM 845 O O . ILE B 1 2 ? -7.383 -18.375 -0.951 1 95.19 2 ILE B O 1
ATOM 849 N N . ASN B 1 3 ? -6.539 -20.172 -0.029 1 97.38 3 ASN B N 1
ATOM 850 C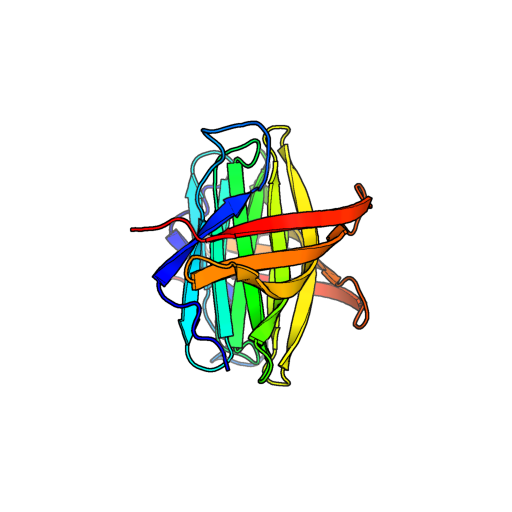 CA . ASN B 1 3 ? -6.074 -19.484 1.167 1 97.38 3 ASN B CA 1
ATOM 851 C C . ASN B 1 3 ? -4.582 -19.172 1.091 1 97.38 3 ASN B C 1
ATOM 853 O O . ASN B 1 3 ? -3.75 -20.078 1.228 1 97.38 3 ASN B O 1
ATOM 857 N N . TYR B 1 4 ? -4.27 -17.922 0.978 1 98.25 4 TYR B N 1
ATOM 858 C CA . TYR B 1 4 ? -2.877 -17.5 0.841 1 98.25 4 TYR B CA 1
ATOM 859 C C . TYR B 1 4 ? -2.277 -17.156 2.197 1 98.25 4 TYR B C 1
ATOM 861 O O . TYR B 1 4 ? -1.086 -16.844 2.297 1 98.25 4 TYR B O 1
ATOM 869 N N . ASP B 1 5 ? -3.023 -17.156 3.27 1 98.38 5 ASP B N 1
ATOM 870 C CA . ASP B 1 5 ? -2.566 -16.734 4.59 1 98.38 5 ASP B CA 1
ATOM 871 C C . ASP B 1 5 ? -1.371 -17.562 5.051 1 98.38 5 ASP B C 1
ATOM 873 O O . ASP B 1 5 ? -1.445 -18.797 5.105 1 98.38 5 ASP B O 1
ATOM 877 N N . GLY B 1 6 ? -0.351 -16.844 5.285 1 97.94 6 GLY B N 1
ATOM 878 C CA . GLY B 1 6 ? 0.829 -17.531 5.801 1 97.94 6 GLY B CA 1
ATOM 879 C C . GLY B 1 6 ? 1.735 -18.062 4.707 1 97.94 6 GLY B C 1
ATOM 880 O O . GLY B 1 6 ? 2.809 -18.594 4.988 1 97.94 6 GLY B O 1
ATOM 881 N N . LYS B 1 7 ? 1.349 -17.953 3.531 1 97.88 7 LYS B N 1
ATOM 882 C CA . LYS B 1 7 ? 2.184 -18.422 2.432 1 97.88 7 LYS B CA 1
ATOM 883 C C . LYS B 1 7 ? 3.258 -17.406 2.074 1 97.88 7 LYS B C 1
ATOM 885 O O . LYS B 1 7 ? 3.049 -16.203 2.221 1 97.88 7 LYS B O 1
ATOM 890 N N . ARG B 1 8 ? 4.375 -17.859 1.625 1 98 8 ARG B N 1
ATOM 891 C CA . ARG B 1 8 ? 5.523 -17.047 1.248 1 98 8 ARG B CA 1
ATOM 892 C C . ARG B 1 8 ? 5.848 -17.203 -0.232 1 98 8 ARG B C 1
ATOM 894 O O . ARG B 1 8 ? 5.805 -18.312 -0.764 1 98 8 ARG B O 1
ATOM 901 N N . PHE B 1 9 ? 6.09 -16.125 -0.827 1 97.69 9 PHE B N 1
ATOM 902 C CA . PHE B 1 9 ? 6.359 -16.172 -2.26 1 97.69 9 PHE B CA 1
ATOM 903 C C . PHE B 1 9 ? 7.672 -15.469 -2.584 1 97.69 9 PHE B C 1
ATOM 905 O O . PHE B 1 9 ? 8.055 -14.508 -1.904 1 97.69 9 PHE B O 1
ATOM 912 N N . ARG B 1 10 ? 8.305 -15.906 -3.666 1 96.75 10 ARG B N 1
ATOM 913 C CA . ARG B 1 10 ? 9.523 -15.312 -4.203 1 96.75 10 ARG B CA 1
ATOM 914 C C . ARG B 1 10 ? 9.422 -15.125 -5.715 1 96.75 10 ARG B C 1
ATOM 916 O O . ARG B 1 10 ? 8.891 -15.992 -6.418 1 96.75 10 ARG B O 1
ATOM 923 N N . LYS B 1 11 ? 10.023 -14.039 -6.145 1 96.06 11 LYS B N 1
ATOM 924 C CA . LYS B 1 11 ? 10.039 -13.805 -7.586 1 96.06 11 LYS B CA 1
ATOM 925 C C . LYS B 1 11 ? 10.773 -14.922 -8.32 1 96.06 11 LYS B C 1
ATOM 927 O O . LYS B 1 11 ? 11.836 -15.367 -7.875 1 96.06 11 LYS B O 1
ATOM 932 N N . VAL B 1 12 ? 10.117 -15.352 -9.375 1 93.69 12 VAL B N 1
ATOM 933 C CA . VAL B 1 12 ? 10.797 -16.297 -10.25 1 93.69 12 VAL B CA 1
ATOM 934 C C . VAL B 1 12 ? 11.867 -15.578 -11.07 1 93.69 12 VAL B C 1
ATOM 936 O O . VAL B 1 12 ? 11.547 -14.766 -11.938 1 93.69 12 VAL B O 1
ATOM 939 N N . SER B 1 13 ? 13.039 -15.773 -10.688 1 87 13 SER B N 1
ATOM 940 C CA . SER B 1 13 ? 14.188 -15.148 -11.344 1 87 13 SER B CA 1
ATOM 941 C C . SER B 1 13 ? 15.445 -16 -11.188 1 87 13 SER B C 1
ATOM 943 O O . SER B 1 13 ? 15.406 -17.062 -10.562 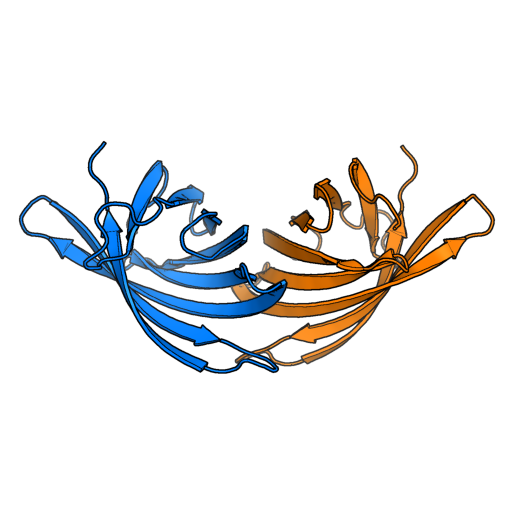1 87 13 SER B O 1
ATOM 945 N N . ALA B 1 14 ? 16.5 -15.508 -11.828 1 83.5 14 ALA B N 1
ATOM 946 C CA . ALA B 1 14 ? 17.781 -16.219 -11.727 1 83.5 14 ALA B CA 1
ATOM 947 C C . ALA B 1 14 ? 18.453 -15.938 -10.383 1 83.5 14 ALA B C 1
ATOM 949 O O . ALA B 1 14 ? 19.422 -16.609 -10.023 1 83.5 14 ALA B O 1
ATOM 950 N N . ASP B 1 15 ? 17.875 -15.023 -9.648 1 84.94 15 ASP B N 1
ATOM 951 C CA . ASP B 1 15 ? 18.469 -14.641 -8.367 1 84.94 15 ASP B CA 1
ATOM 952 C C . ASP B 1 15 ? 17.969 -15.547 -7.242 1 84.94 15 ASP B C 1
ATOM 954 O O . ASP B 1 15 ? 16.828 -15.414 -6.793 1 84.94 15 ASP B O 1
ATOM 958 N N . PRO B 1 16 ? 18.812 -16.438 -6.805 1 80.44 16 PRO B N 1
ATOM 959 C CA . PRO B 1 16 ? 18.359 -17.344 -5.738 1 80.44 16 PRO B CA 1
ATOM 960 C C . PRO B 1 16 ? 18.094 -16.609 -4.426 1 80.44 16 PRO B C 1
ATOM 962 O O . PRO B 1 16 ? 17.438 -17.172 -3.535 1 80.44 16 PRO B O 1
ATOM 965 N N . ASP B 1 17 ? 18.531 -15.352 -4.289 1 83.19 17 ASP B N 1
ATOM 966 C CA . ASP B 1 17 ? 18.406 -14.602 -3.045 1 83.19 17 ASP B CA 1
ATOM 967 C C . ASP B 1 17 ? 17.328 -13.531 -3.162 1 83.19 17 ASP B C 1
ATOM 969 O O . ASP B 1 17 ? 17.312 -12.562 -2.408 1 83.19 17 ASP B O 1
ATOM 973 N N . ALA B 1 18 ? 16.5 -13.805 -4.145 1 90.12 18 ALA B N 1
ATOM 974 C CA . ALA B 1 18 ? 15.391 -12.859 -4.262 1 90.12 18 ALA B CA 1
ATOM 975 C C . ALA B 1 18 ? 14.578 -12.805 -2.973 1 90.12 18 ALA B C 1
ATOM 977 O O . ALA B 1 18 ? 14.383 -13.828 -2.309 1 90.12 18 ALA B O 1
ATOM 978 N N . PRO B 1 19 ? 14.086 -11.672 -2.574 1 93.56 19 PRO B N 1
ATOM 979 C CA . PRO B 1 19 ? 13.359 -11.531 -1.309 1 93.56 19 PRO B CA 1
ATOM 980 C C . PRO B 1 19 ? 12.078 -12.359 -1.268 1 93.56 19 PRO B C 1
ATOM 982 O O . PRO B 1 19 ? 11.469 -12.609 -2.309 1 93.56 19 PRO B O 1
ATOM 985 N N . VAL B 1 20 ? 11.805 -12.797 -0.103 1 96.62 20 VAL B N 1
ATOM 986 C CA . VAL B 1 20 ? 10.586 -13.562 0.149 1 96.62 20 VAL B CA 1
ATOM 987 C C . VAL B 1 20 ? 9.547 -12.672 0.821 1 96.62 20 VAL B C 1
ATOM 989 O O . VAL B 1 20 ? 9.859 -11.922 1.744 1 96.62 20 VAL B O 1
ATOM 992 N N . THR B 1 21 ? 8.312 -12.773 0.314 1 97.56 21 THR B N 1
ATOM 993 C CA . THR B 1 21 ? 7.238 -11.953 0.863 1 97.56 21 THR B CA 1
ATOM 994 C C . THR B 1 21 ? 6.168 -12.836 1.504 1 97.56 21 THR B C 1
ATOM 996 O O . THR B 1 21 ? 5.68 -13.781 0.882 1 97.56 21 THR B O 1
ATOM 999 N N . LEU B 1 22 ? 5.824 -12.562 2.787 1 98.19 22 LEU B N 1
ATOM 1000 C CA . LEU B 1 22 ? 4.762 -13.266 3.502 1 98.19 22 LEU B CA 1
ATOM 1001 C C . LEU B 1 22 ? 3.402 -12.648 3.186 1 98.19 22 LEU B C 1
ATOM 1003 O O . LEU B 1 22 ? 3.209 -11.445 3.336 1 98.19 22 LEU B O 1
ATOM 1007 N N . TYR B 1 23 ? 2.531 -13.469 2.736 1 98.62 23 TYR B N 1
ATOM 1008 C CA . TYR B 1 23 ? 1.175 -13.023 2.438 1 98.62 23 TYR B CA 1
ATOM 1009 C C . TYR B 1 23 ? 0.243 -13.297 3.613 1 98.62 23 TYR B C 1
ATOM 1011 O O . TYR B 1 23 ? 0.382 -14.305 4.305 1 98.62 23 TYR B O 1
ATOM 1019 N N . ARG B 1 24 ? -0.735 -12.453 3.807 1 98.62 24 ARG B N 1
ATOM 1020 C CA . ARG B 1 24 ? -1.798 -12.602 4.793 1 98.62 24 ARG B CA 1
ATOM 1021 C C . ARG B 1 24 ? -3.172 -12.531 4.137 1 98.62 24 ARG B C 1
ATOM 1023 O O . ARG B 1 24 ? -3.35 -11.844 3.131 1 98.62 24 ARG B O 1
ATOM 1030 N N . GLN B 1 25 ? -4.086 -13.141 4.836 1 98.69 25 GLN B N 1
ATOM 1031 C CA . GLN B 1 25 ? -5.438 -13.141 4.289 1 98.69 25 GLN B CA 1
ATOM 1032 C C . GLN B 1 25 ? -6.477 -13.32 5.395 1 98.69 25 GLN B C 1
ATOM 1034 O O . GLN B 1 25 ? -6.285 -14.125 6.309 1 98.69 25 GLN B O 1
ATOM 1039 N N . LYS B 1 26 ? -7.422 -12.57 5.324 1 97.81 26 LYS B N 1
ATOM 1040 C CA . LYS B 1 26 ? -8.656 -12.75 6.082 1 97.81 26 LYS B CA 1
ATOM 1041 C C . LYS B 1 26 ? -9.875 -12.602 5.18 1 97.81 26 LYS B C 1
ATOM 1043 O O . LYS B 1 26 ? -10.109 -11.539 4.602 1 97.81 26 LYS B O 1
ATOM 1048 N N . ASP B 1 27 ? -10.641 -13.695 5.086 1 96.81 27 ASP B N 1
ATOM 1049 C CA . ASP B 1 27 ? -11.742 -13.727 4.121 1 96.81 27 ASP B CA 1
ATOM 1050 C C . ASP B 1 27 ? -11.242 -13.43 2.711 1 96.81 27 ASP B C 1
ATOM 1052 O O . ASP B 1 27 ? -10.367 -14.133 2.195 1 96.81 27 ASP B O 1
ATOM 1056 N N . ASP B 1 28 ? -11.75 -12.383 2.127 1 98.19 28 ASP B N 1
ATOM 1057 C CA . ASP B 1 28 ? -11.312 -12.133 0.756 1 98.19 28 ASP B CA 1
ATOM 1058 C C . ASP B 1 28 ? -10.188 -11.102 0.718 1 98.19 28 ASP B C 1
ATOM 1060 O O . ASP B 1 28 ? -9.633 -10.82 -0.347 1 98.19 28 ASP B O 1
ATOM 1064 N N . LEU B 1 29 ? -9.828 -10.562 1.85 1 98.5 29 LEU B N 1
ATOM 1065 C CA . LEU B 1 29 ? -8.758 -9.562 1.907 1 98.5 29 LEU B CA 1
ATOM 1066 C C . LEU B 1 29 ? -7.391 -10.234 1.889 1 98.5 29 LEU B C 1
ATOM 1068 O O . LEU B 1 29 ? -7.168 -11.227 2.588 1 98.5 29 LEU B O 1
ATOM 1072 N N . VAL B 1 30 ? -6.5 -9.766 1.069 1 98.75 30 VAL B N 1
ATOM 1073 C CA . VAL B 1 30 ? -5.121 -10.234 0.975 1 98.75 30 VAL B CA 1
ATOM 1074 C C . VAL B 1 30 ? -4.164 -9.047 1.086 1 98.75 30 VAL B C 1
ATOM 1076 O O . VAL B 1 30 ? -4.387 -8 0.472 1 98.75 30 VAL B O 1
ATOM 1079 N N . TRP B 1 31 ? -3.121 -9.141 1.876 1 98.81 31 TRP B N 1
ATOM 1080 C CA . TRP B 1 31 ? -2.148 -8.055 1.981 1 98.81 31 TRP B CA 1
ATOM 1081 C C . TRP B 1 31 ? -0.767 -8.594 2.33 1 98.81 31 TRP B C 1
ATOM 1083 O O . TRP B 1 31 ? -0.627 -9.758 2.711 1 98.81 31 TRP B O 1
ATOM 1093 N N . ALA B 1 32 ? 0.2 -7.805 2.135 1 98.62 32 ALA B N 1
ATOM 1094 C CA . ALA B 1 32 ? 1.587 -8.133 2.447 1 98.62 32 ALA B CA 1
ATOM 1095 C C . ALA B 1 32 ? 2.447 -6.879 2.523 1 98.62 32 ALA B C 1
ATOM 1097 O O . ALA B 1 32 ? 2.076 -5.828 1.99 1 98.62 32 ALA B O 1
ATOM 1098 N N . GLU B 1 33 ? 3.436 -6.941 3.244 1 97.88 33 GLU B N 1
ATOM 1099 C CA . GLU B 1 33 ? 4.527 -5.973 3.223 1 97.88 33 GLU B CA 1
ATOM 1100 C C . GLU B 1 33 ? 5.805 -6.59 2.672 1 97.88 33 GLU B C 1
ATOM 1102 O O . GLU B 1 33 ? 6.094 -7.762 2.928 1 97.88 33 GLU B O 1
ATOM 1107 N N . LEU B 1 34 ? 6.531 -5.781 1.965 1 96.69 34 LEU B N 1
ATOM 1108 C CA . LEU B 1 34 ? 7.715 -6.383 1.362 1 96.69 34 LEU B CA 1
ATOM 1109 C C . LEU B 1 34 ? 8.898 -5.418 1.395 1 96.69 34 LEU B C 1
ATOM 1111 O O . LEU B 1 34 ? 8.711 -4.199 1.338 1 96.69 34 LEU B O 1
ATOM 1115 N N . THR B 1 35 ? 10.023 -5.922 1.48 1 96.19 35 THR B N 1
ATOM 1116 C CA . THR B 1 35 ? 11.32 -5.242 1.428 1 96.19 35 THR B CA 1
ATOM 1117 C C . THR B 1 35 ? 12.344 -6.09 0.681 1 96.19 35 THR B C 1
ATOM 1119 O O . THR B 1 35 ? 12.125 -7.281 0.45 1 96.19 35 THR B O 1
ATOM 1122 N N . GLY B 1 36 ? 13.445 -5.406 0.267 1 94.12 36 GLY B N 1
ATOM 1123 C CA . GLY B 1 36 ? 14.523 -6.129 -0.394 1 94.12 36 GLY B CA 1
ATOM 1124 C C . GLY B 1 36 ? 14.383 -6.156 -1.904 1 94.12 36 GLY B C 1
ATOM 1125 O O . GLY B 1 36 ? 13.336 -5.797 -2.443 1 94.12 36 GLY B O 1
ATOM 1126 N N . GLY B 1 37 ? 15.492 -6.566 -2.6 1 91.56 37 GLY B N 1
ATOM 1127 C CA . GLY B 1 37 ? 15.461 -6.656 -4.051 1 91.56 37 GLY B CA 1
ATOM 1128 C C . GLY B 1 37 ? 15.258 -5.312 -4.727 1 91.56 37 GLY B C 1
ATOM 1129 O O . GLY B 1 37 ? 14.492 -5.199 -5.688 1 91.56 37 GLY B O 1
ATOM 1130 N N . GLY B 1 38 ? 15.719 -4.324 -4.254 1 94.12 38 GLY B N 1
ATOM 1131 C CA . GLY B 1 38 ? 15.617 -2.99 -4.832 1 94.12 38 GLY B CA 1
ATOM 1132 C C . GLY B 1 38 ? 14.453 -2.189 -4.281 1 94.12 38 GLY B C 1
ATOM 1133 O O . GLY B 1 38 ? 14.203 -1.069 -4.727 1 94.12 38 GLY B O 1
ATOM 1134 N N . VAL B 1 39 ? 13.758 -2.818 -3.385 1 96.94 39 VAL B N 1
ATOM 1135 C CA . VAL B 1 39 ? 12.641 -2.141 -2.742 1 96.94 39 VAL B CA 1
ATOM 1136 C C . VAL B 1 39 ? 12.984 -1.839 -1.286 1 96.94 39 VAL B C 1
ATOM 1138 O O . VAL B 1 39 ? 13.312 -2.746 -0.519 1 96.94 39 VAL B O 1
ATOM 1141 N N . ARG B 1 40 ? 12.961 -0.529 -0.926 1 98.12 40 ARG B N 1
ATOM 1142 C CA . ARG B 1 40 ? 13.203 -0.161 0.465 1 98.12 40 ARG B CA 1
ATOM 1143 C C . ARG B 1 40 ? 12.031 -0.578 1.353 1 98.12 40 ARG B C 1
ATOM 1145 O O . ARG B 1 40 ? 12.234 -1.085 2.457 1 98.12 40 ARG B O 1
ATOM 1152 N N . LEU B 1 41 ? 10.797 -0.385 0.837 1 98.44 41 LEU B N 1
ATOM 1153 C CA . LEU B 1 41 ? 9.57 -0.757 1.521 1 98.44 41 LEU B CA 1
ATOM 1154 C C . LEU B 1 41 ? 8.391 -0.78 0.549 1 98.44 41 LEU B C 1
ATOM 1156 O O . LEU B 1 41 ? 8.25 0.119 -0.283 1 98.44 41 LEU B O 1
ATOM 1160 N N . GLY B 1 42 ? 7.633 -1.811 0.641 1 98.44 42 GLY B N 1
ATOM 1161 C CA . GLY B 1 42 ? 6.441 -1.911 -0.186 1 98.44 42 GLY B CA 1
ATOM 1162 C C . GLY B 1 42 ? 5.27 -2.551 0.533 1 98.44 42 GLY B C 1
ATOM 1163 O O . GLY B 1 42 ? 5.438 -3.145 1.601 1 98.44 42 GLY B O 1
ATOM 1164 N N . SER B 1 43 ? 4.098 -2.363 -0.046 1 98.62 43 SER B N 1
ATOM 1165 C CA . SER B 1 43 ? 2.885 -2.963 0.497 1 98.62 43 SER B CA 1
ATOM 1166 C C . SER B 1 43 ? 1.952 -3.43 -0.617 1 98.62 43 SER B C 1
ATOM 1168 O O . SER B 1 43 ? 1.882 -2.805 -1.677 1 98.62 43 SER B O 1
ATOM 1170 N N . LEU B 1 44 ? 1.305 -4.473 -0.325 1 98.75 44 LEU B N 1
ATOM 1171 C CA . LEU B 1 44 ? 0.245 -5.016 -1.167 1 98.75 44 LEU B CA 1
ATOM 1172 C C . LEU B 1 44 ? -1.091 -5.016 -0.43 1 98.75 44 LEU B C 1
ATOM 1174 O O . LEU B 1 44 ? -1.147 -5.328 0.761 1 98.75 44 LEU B O 1
ATOM 1178 N N . THR B 1 45 ? -2.129 -4.668 -1.123 1 98.75 45 THR B N 1
ATOM 1179 C CA . THR B 1 45 ? -3.484 -4.75 -0.588 1 98.75 45 THR B CA 1
ATOM 1180 C C . THR B 1 45 ? -4.477 -5.117 -1.688 1 98.75 45 THR B C 1
ATOM 1182 O O . THR B 1 45 ? -4.473 -4.508 -2.762 1 98.75 45 THR B O 1
ATOM 1185 N N . GLY B 1 46 ? -5.316 -6.133 -1.377 1 98.69 46 GLY B N 1
ATOM 1186 C CA . GLY B 1 46 ? -6.273 -6.508 -2.406 1 98.69 46 GLY B CA 1
ATOM 1187 C C . GLY B 1 46 ? -7.227 -7.605 -1.964 1 98.69 46 GLY B C 1
ATOM 1188 O O . GLY B 1 46 ? -7.547 -7.711 -0.778 1 98.69 46 GLY B O 1
ATOM 1189 N N . LYS B 1 47 ? -7.734 -8.328 -3.033 1 98.75 47 LYS B N 1
ATOM 1190 C CA . LYS B 1 47 ? -8.773 -9.32 -2.764 1 98.75 47 LYS B CA 1
ATOM 1191 C C . LYS B 1 47 ? -8.516 -10.609 -3.543 1 98.75 47 LYS B C 1
ATOM 1193 O O . LYS B 1 47 ? -8.07 -10.57 -4.691 1 98.75 47 LYS B O 1
ATOM 1198 N N . CYS B 1 48 ? -8.977 -11.609 -2.861 1 98.69 48 CYS B N 1
ATOM 1199 C CA . CYS B 1 48 ? -8.914 -12.938 -3.471 1 98.69 48 CYS B CA 1
ATOM 1200 C C . CYS B 1 48 ? -10.289 -13.375 -3.961 1 98.69 48 CYS B C 1
ATOM 1202 O O . CYS B 1 48 ? -11.25 -13.406 -3.188 1 98.69 48 CYS B O 1
ATOM 1204 N N . GLY B 1 49 ? -10.336 -13.695 -5.258 1 97.88 49 GLY B N 1
ATOM 1205 C CA . GLY B 1 49 ? -11.57 -14.203 -5.824 1 97.88 49 GLY B CA 1
ATOM 1206 C C . GLY B 1 49 ? -11.805 -15.672 -5.527 1 97.88 49 GLY B C 1
ATOM 1207 O O . GLY B 1 49 ? -10.922 -16.359 -5.004 1 97.88 49 GLY B O 1
ATOM 1208 N N . GLU B 1 50 ? -12.961 -16.156 -5.918 1 97.12 50 GLU B N 1
ATOM 1209 C CA . GLU B 1 50 ? -13.352 -17.531 -5.668 1 97.12 50 GLU B CA 1
ATOM 1210 C C . GLU B 1 50 ? -12.445 -18.516 -6.414 1 97.12 50 GLU B C 1
ATOM 1212 O O . GLU B 1 50 ? -12.188 -19.625 -5.934 1 97.12 50 GLU B O 1
ATOM 1217 N N . ASP B 1 51 ? -11.922 -18.047 -7.531 1 97.38 51 ASP B N 1
ATOM 1218 C CA . ASP B 1 51 ? -11.086 -18.938 -8.336 1 97.38 51 ASP B CA 1
ATOM 1219 C C . ASP B 1 51 ? -9.625 -18.859 -7.895 1 97.38 51 ASP B C 1
ATOM 1221 O O . ASP B 1 51 ? -8.75 -19.453 -8.531 1 97.38 51 ASP B O 1
ATOM 1225 N N . GLY B 1 52 ? -9.383 -18.047 -6.906 1 98.06 52 GLY B N 1
ATOM 1226 C CA . GLY B 1 52 ? -8.039 -17.938 -6.371 1 98.06 52 GLY B CA 1
ATOM 1227 C C . GLY B 1 52 ? -7.258 -16.766 -6.938 1 98.06 52 GLY B C 1
ATOM 1228 O O . GLY B 1 52 ? -6.18 -16.438 -6.441 1 98.06 52 GLY B O 1
ATOM 1229 N N . THR B 1 53 ? -7.797 -16.156 -7.973 1 98.69 53 THR B N 1
ATOM 1230 C CA . THR B 1 53 ? -7.145 -14.984 -8.531 1 98.69 53 THR B CA 1
ATOM 1231 C C . THR B 1 53 ? -7.164 -13.828 -7.531 1 98.69 53 THR B C 1
ATOM 1233 O O . THR B 1 53 ? -8.18 -13.594 -6.871 1 98.69 53 THR B O 1
ATOM 1236 N N . ILE B 1 54 ? -5.996 -13.133 -7.496 1 98.62 54 ILE B N 1
ATOM 1237 C CA . ILE B 1 54 ? -5.902 -12 -6.578 1 98.62 54 ILE B CA 1
ATOM 1238 C C . ILE B 1 54 ? -5.777 -10.703 -7.375 1 98.62 54 ILE B C 1
ATOM 1240 O O . ILE B 1 54 ? -4.945 -10.594 -8.281 1 98.62 54 ILE B O 1
ATOM 1244 N N . GLU B 1 55 ? -6.605 -9.781 -7.051 1 98.56 55 GLU B N 1
ATOM 1245 C CA . GLU B 1 55 ? -6.426 -8.398 -7.465 1 98.56 55 GLU B CA 1
ATOM 1246 C C . GLU B 1 55 ? -5.703 -7.59 -6.391 1 98.56 55 GLU B C 1
ATOM 1248 O O . GLU B 1 55 ? -6.172 -7.496 -5.254 1 98.56 55 GLU B O 1
ATOM 1253 N N . LEU B 1 56 ? -4.551 -7.004 -6.809 1 98.69 56 LEU B N 1
ATOM 1254 C CA . LEU B 1 56 ? -3.754 -6.277 -5.824 1 98.69 56 LEU B CA 1
ATOM 1255 C C . LEU B 1 56 ? -3.469 -4.855 -6.297 1 98.69 56 LEU B C 1
ATOM 1257 O O . LEU B 1 56 ? -3.229 -4.629 -7.484 1 98.69 56 LEU B O 1
ATOM 1261 N N . ALA B 1 57 ? -3.586 -3.967 -5.426 1 98.75 57 ALA B N 1
ATOM 1262 C CA . ALA B 1 57 ? -2.857 -2.705 -5.527 1 98.75 57 ALA B CA 1
ATOM 1263 C C . ALA B 1 57 ? -1.542 -2.766 -4.758 1 98.75 57 ALA B C 1
ATOM 1265 O O . ALA B 1 57 ? -1.438 -3.467 -3.748 1 98.75 57 ALA B O 1
ATOM 1266 N N . TYR B 1 58 ? -0.495 -2.012 -5.25 1 98.62 58 TYR B N 1
ATOM 1267 C CA . TYR B 1 58 ? 0.787 -2.053 -4.555 1 98.62 58 TYR B CA 1
ATOM 1268 C C . TYR B 1 58 ? 1.406 -0.663 -4.473 1 98.62 58 TYR B C 1
ATOM 1270 O O . TYR B 1 58 ? 1.143 0.194 -5.316 1 98.62 58 TYR B O 1
ATOM 1278 N N . THR B 1 59 ? 2.158 -0.456 -3.506 1 98.69 59 THR B N 1
ATOM 1279 C CA . THR B 1 59 ? 3.043 0.693 -3.348 1 98.69 59 THR B CA 1
ATOM 1280 C C . THR B 1 59 ? 4.473 0.241 -3.07 1 98.69 59 THR B C 1
ATOM 1282 O O . THR B 1 59 ? 4.691 -0.792 -2.436 1 98.69 59 THR B O 1
ATOM 1285 N N . MET B 1 60 ? 5.441 1.067 -3.541 1 98.5 60 MET B N 1
ATOM 1286 C CA . MET B 1 60 ? 6.84 0.783 -3.234 1 98.5 60 MET B CA 1
ATOM 1287 C C . MET B 1 60 ? 7.652 2.07 -3.166 1 98.5 60 MET B C 1
ATOM 1289 O O . MET B 1 60 ? 7.441 2.988 -3.961 1 98.5 60 MET B O 1
ATOM 1293 N N . VAL B 1 61 ? 8.531 2.121 -2.232 1 98.62 61 VAL B N 1
ATOM 1294 C CA . VAL B 1 61 ? 9.68 3.01 -2.32 1 98.62 61 VAL B CA 1
ATOM 1295 C C . VAL B 1 61 ? 10.891 2.238 -2.838 1 98.62 61 VAL B C 1
ATOM 1297 O O . VAL B 1 61 ? 11.383 1.317 -2.176 1 98.62 61 VAL B O 1
ATOM 1300 N N . LEU B 1 62 ? 11.32 2.658 -3.984 1 97.62 62 LEU B N 1
ATOM 1301 C CA . LEU B 1 62 ? 12.438 1.957 -4.609 1 97.62 62 LEU B CA 1
ATOM 1302 C C . LEU B 1 62 ? 13.766 2.43 -4.031 1 97.62 62 LEU B C 1
ATOM 1304 O O . LEU B 1 62 ? 13.836 3.475 -3.381 1 97.62 62 LEU B O 1
ATOM 1308 N N . ALA B 1 63 ? 14.812 1.688 -4.277 1 96.62 63 ALA B N 1
ATOM 1309 C CA . ALA B 1 63 ? 16.141 1.996 -3.764 1 96.62 63 ALA B CA 1
ATOM 1310 C C . ALA B 1 63 ? 16.594 3.383 -4.211 1 96.62 63 ALA B C 1
ATOM 1312 O O . ALA B 1 63 ? 17.312 4.078 -3.477 1 96.62 63 ALA B O 1
ATOM 1313 N N . GLY B 1 64 ? 16.172 3.746 -5.375 1 95.38 64 GLY B N 1
ATOM 1314 C CA . GLY B 1 64 ? 16.531 5.051 -5.906 1 95.38 64 GLY B CA 1
ATOM 1315 C C . GLY B 1 64 ? 15.703 6.184 -5.332 1 95.38 64 GLY B C 1
ATOM 1316 O O . GLY B 1 64 ? 15.969 7.355 -5.609 1 95.38 64 GLY B O 1
ATOM 1317 N N . GLY B 1 65 ? 14.695 5.828 -4.574 1 96.06 65 GLY B N 1
ATOM 1318 C CA . GLY B 1 65 ? 13.906 6.84 -3.891 1 96.06 65 GLY B CA 1
ATOM 1319 C C . GLY B 1 65 ? 12.562 7.094 -4.547 1 96.06 65 GLY B C 1
ATOM 1320 O O . GLY B 1 65 ? 11.734 7.832 -4.012 1 96.06 65 GLY B O 1
ATOM 1321 N N . GLN B 1 66 ? 12.32 6.492 -5.668 1 97.12 66 GLN B N 1
ATOM 1322 C CA . GLN B 1 66 ? 11.039 6.656 -6.344 1 97.12 66 GLN B CA 1
ATOM 1323 C C . GLN B 1 66 ? 9.906 6.031 -5.535 1 97.12 66 GLN B C 1
ATOM 1325 O O . GLN B 1 66 ? 10.047 4.918 -5.02 1 97.12 66 GLN B O 1
ATOM 1330 N N . VAL B 1 67 ? 8.883 6.773 -5.375 1 98.25 67 VAL B N 1
ATOM 1331 C CA . VAL B 1 67 ? 7.648 6.281 -4.773 1 98.25 67 VAL B CA 1
ATOM 1332 C C . VAL B 1 67 ? 6.656 5.895 -5.867 1 98.25 67 VAL B C 1
ATOM 1334 O O . VAL B 1 67 ? 6.227 6.746 -6.652 1 98.25 67 VAL B O 1
ATOM 1337 N N . ILE B 1 68 ? 6.277 4.602 -5.926 1 98.25 68 ILE B N 1
ATOM 1338 C CA . ILE B 1 68 ? 5.461 4.156 -7.051 1 98.25 68 ILE B CA 1
ATOM 1339 C C . ILE B 1 68 ? 4.234 3.406 -6.531 1 98.25 68 ILE B C 1
ATOM 1341 O O . ILE B 1 68 ? 4.234 2.912 -5.402 1 98.25 68 ILE B O 1
ATOM 1345 N N . SER B 1 69 ? 3.209 3.35 -7.293 1 98.44 69 SER B N 1
ATOM 1346 C CA . SER B 1 69 ? 1.998 2.576 -7.031 1 98.44 69 SER B CA 1
ATOM 1347 C C . SER B 1 69 ? 1.462 1.939 -8.305 1 98.44 69 SER B C 1
ATOM 1349 O O . SER B 1 69 ? 1.787 2.381 -9.414 1 98.44 69 SER B O 1
ATOM 1351 N N . GLY B 1 70 ? 0.735 0.956 -8.078 1 98.31 70 GLY B N 1
ATOM 1352 C CA . GLY B 1 70 ? 0.159 0.278 -9.234 1 98.31 70 GLY B CA 1
ATOM 1353 C C . GLY B 1 70 ? -0.829 -0.809 -8.852 1 98.31 70 GLY B C 1
ATOM 1354 O O . GLY B 1 70 ? -1.368 -0.804 -7.742 1 98.31 70 GLY B O 1
ATOM 1355 N N . HIS B 1 71 ? -1.086 -1.637 -9.859 1 98.31 71 HIS B N 1
ATOM 1356 C CA . HIS B 1 71 ? -2.047 -2.727 -9.742 1 98.31 71 HIS B CA 1
ATOM 1357 C C . HIS B 1 71 ? -1.523 -4 -10.398 1 98.31 71 HIS B C 1
ATOM 1359 O O . HIS B 1 71 ? -0.75 -3.938 -11.352 1 98.31 71 HIS B O 1
ATOM 1365 N N . SER B 1 72 ? -1.995 -5.074 -9.852 1 98.56 72 SER B N 1
ATOM 1366 C CA . SER B 1 72 ? -1.661 -6.336 -10.5 1 98.56 72 SER B CA 1
ATOM 1367 C C . SER B 1 72 ? -2.807 -7.34 -10.391 1 98.56 72 SER B C 1
ATOM 1369 O O . SER B 1 72 ? -3.576 -7.301 -9.43 1 98.56 72 SER B O 1
ATOM 1371 N N . THR B 1 73 ? -2.938 -8.148 -11.359 1 98.75 73 THR B N 1
ATOM 1372 C CA . THR B 1 73 ? -3.756 -9.352 -11.328 1 98.75 73 THR B CA 1
ATOM 1373 C C . THR B 1 73 ? -2.879 -10.602 -11.273 1 98.75 73 THR B C 1
ATOM 1375 O O . THR B 1 73 ? -2.002 -10.789 -12.117 1 98.75 73 THR B O 1
ATOM 1378 N N . ASN B 1 74 ? -3.1 -11.375 -10.281 1 98.81 74 ASN B N 1
ATOM 1379 C CA . ASN B 1 74 ? -2.273 -12.555 -10.023 1 98.81 74 ASN B CA 1
ATOM 1380 C C . ASN B 1 74 ? -3.082 -13.844 -10.133 1 98.81 74 ASN B C 1
ATOM 1382 O O . ASN B 1 74 ? -3.9 -14.141 -9.266 1 98.81 74 ASN B O 1
ATOM 1386 N N . THR B 1 75 ? -2.803 -14.594 -11.133 1 98.88 75 THR B N 1
ATOM 1387 C CA . THR B 1 75 ? -3.537 -15.828 -11.398 1 98.88 75 THR B CA 1
ATOM 1388 C C . THR B 1 75 ? -2.746 -17.047 -10.922 1 98.88 75 THR B C 1
ATOM 1390 O O . THR B 1 75 ? -1.595 -17.234 -11.312 1 98.88 75 THR B O 1
ATOM 1393 N N . PRO B 1 76 ? -3.406 -17.875 -10.109 1 98.69 76 PRO B N 1
ATOM 1394 C CA . PRO B 1 76 ? -2.678 -19.016 -9.555 1 98.69 76 PRO B CA 1
ATOM 1395 C C . PRO B 1 76 ? -2.568 -20.172 -10.539 1 98.69 76 PRO B C 1
ATOM 1397 O O . PRO B 1 76 ? -3.496 -20.422 -11.312 1 98.69 76 PRO B O 1
ATOM 1400 N N . GLU B 1 77 ? -1.451 -20.781 -10.516 1 98 77 GLU B N 1
ATOM 1401 C CA . GLU B 1 77 ? -1.14 -22.047 -11.172 1 98 77 GLU B CA 1
ATOM 1402 C C . GLU B 1 77 ? -0.547 -23.047 -10.188 1 98 77 GLU B C 1
ATOM 1404 O O . GLU B 1 77 ? 0.392 -22.719 -9.453 1 98 77 GLU B O 1
ATOM 1409 N N . PHE B 1 78 ? -1.153 -24.266 -10.094 1 96.88 78 PHE B N 1
ATOM 1410 C CA . PHE B 1 78 ? -0.595 -25.281 -9.211 1 96.88 78 PHE B CA 1
ATOM 1411 C C . PHE B 1 78 ? 0.528 -26.047 -9.906 1 96.88 78 PHE B C 1
ATOM 1413 O O . PHE B 1 78 ? 0.325 -26.609 -10.977 1 96.88 78 PHE B O 1
ATOM 1420 N N . LEU B 1 79 ? 1.637 -26.031 -9.273 1 96.12 79 LEU B N 1
ATOM 1421 C CA . LEU B 1 79 ? 2.797 -26.75 -9.797 1 96.12 79 LEU B CA 1
ATOM 1422 C C . LEU B 1 79 ? 2.699 -28.234 -9.508 1 96.12 79 LEU B C 1
ATOM 1424 O O . LEU B 1 79 ? 1.925 -28.656 -8.641 1 96.12 79 LEU B O 1
ATOM 1428 N N . PRO B 1 80 ? 3.482 -29.031 -10.211 1 96 80 PRO B N 1
ATOM 1429 C CA . PRO B 1 80 ? 3.416 -30.484 -10.008 1 96 80 PRO B CA 1
ATOM 1430 C C . PRO B 1 80 ? 3.729 -30.891 -8.57 1 96 80 PRO B C 1
ATOM 1432 O O . PRO B 1 80 ? 3.211 -31.906 -8.094 1 96 80 PRO B O 1
ATOM 1435 N N . ASP B 1 81 ? 4.484 -30.156 -7.836 1 95 81 ASP B N 1
ATOM 1436 C CA . ASP B 1 81 ? 4.871 -30.5 -6.477 1 95 81 ASP B CA 1
ATOM 1437 C C . ASP B 1 81 ? 3.895 -29.922 -5.457 1 95 81 ASP B C 1
ATOM 1439 O O . ASP B 1 81 ? 4.137 -29.984 -4.25 1 95 81 ASP B O 1
ATOM 1443 N N . GLY B 1 82 ? 2.852 -29.266 -5.918 1 94.25 82 GLY B N 1
ATOM 1444 C CA . GLY B 1 82 ? 1.79 -28.797 -5.043 1 94.25 82 GLY B CA 1
ATOM 1445 C C . GLY B 1 82 ? 1.913 -27.328 -4.691 1 94.25 82 GLY B C 1
ATOM 1446 O O . GLY B 1 82 ? 0.967 -26.719 -4.18 1 94.25 82 GLY B O 1
ATOM 1447 N N . ARG B 1 83 ? 3.035 -26.797 -5.016 1 96 83 ARG B N 1
ATOM 1448 C CA . ARG B 1 83 ? 3.229 -25.375 -4.746 1 96 83 ARG B CA 1
ATOM 1449 C C . ARG B 1 83 ? 2.416 -24.516 -5.711 1 96 83 ARG B C 1
ATOM 1451 O O . ARG B 1 83 ? 1.984 -25 -6.762 1 96 83 ARG B O 1
ATOM 1458 N N . ILE B 1 84 ? 2.197 -23.266 -5.258 1 98 84 ILE B N 1
ATOM 1459 C CA . ILE B 1 84 ? 1.428 -22.344 -6.086 1 98 84 ILE B CA 1
ATOM 1460 C C . ILE B 1 84 ? 2.373 -21.375 -6.805 1 98 84 ILE B C 1
ATOM 1462 O O . ILE B 1 84 ? 3.297 -20.828 -6.195 1 98 84 ILE B O 1
ATOM 1466 N N . ARG B 1 85 ? 2.193 -21.203 -8.055 1 98.06 85 ARG B N 1
ATOM 1467 C CA . ARG B 1 85 ? 2.768 -20.094 -8.828 1 98.06 85 ARG B CA 1
ATOM 1468 C C . ARG B 1 85 ? 1.717 -19.047 -9.141 1 98.06 85 ARG B C 1
ATOM 1470 O O . ARG B 1 85 ? 0.607 -19.359 -9.57 1 98.06 85 ARG B O 1
ATOM 1477 N N . LEU B 1 86 ? 2.018 -17.812 -8.883 1 98.62 86 LEU B N 1
ATOM 1478 C CA . LEU B 1 86 ? 1.158 -16.703 -9.273 1 98.62 86 LEU B CA 1
ATOM 1479 C C . LEU B 1 86 ? 1.704 -16.016 -10.516 1 98.62 86 LEU B C 1
ATOM 1481 O O . LEU B 1 86 ? 2.807 -15.461 -10.492 1 98.62 86 LEU B O 1
ATOM 1485 N N . ASN B 1 87 ? 0.973 -16.047 -11.57 1 98.81 87 ASN B N 1
ATOM 1486 C CA . ASN B 1 87 ? 1.274 -15.305 -12.789 1 98.81 87 ASN B CA 1
ATOM 1487 C C . ASN B 1 87 ? 0.711 -13.891 -12.734 1 98.81 87 ASN B C 1
ATOM 1489 O O . ASN B 1 87 ? -0.504 -13.703 -12.648 1 98.81 87 ASN B O 1
ATOM 1493 N N . GLU B 1 88 ? 1.616 -12.961 -12.898 1 98.62 88 GLU B N 1
ATOM 1494 C CA . GLU B 1 88 ? 1.237 -11.578 -12.594 1 98.62 88 GLU B CA 1
ATOM 1495 C C . GLU B 1 88 ? 1.186 -10.727 -13.859 1 98.62 88 GLU B C 1
ATOM 1497 O O . GLU B 1 88 ? 2.115 -10.758 -14.672 1 98.62 88 GLU B O 1
ATOM 1502 N N . VAL B 1 89 ? 0.16 -10.039 -14.086 1 98.75 89 VAL B N 1
ATOM 1503 C CA . VAL B 1 89 ? 0.063 -8.922 -15.016 1 98.75 89 VAL B CA 1
ATOM 1504 C C . VAL B 1 89 ? -0.045 -7.613 -14.234 1 98.75 89 VAL B C 1
ATOM 1506 O O . VAL B 1 89 ? -0.964 -7.434 -13.43 1 98.75 89 VAL B O 1
ATOM 1509 N N . TRP B 1 90 ? 0.918 -6.719 -14.461 1 98.38 90 TRP B N 1
ATOM 1510 C CA . TRP B 1 90 ? 0.952 -5.551 -13.586 1 98.38 90 TRP B CA 1
ATOM 1511 C C . TRP B 1 90 ? 1.046 -4.266 -14.398 1 98.38 90 TRP B C 1
ATOM 1513 O O . TRP B 1 90 ? 1.472 -4.285 -15.562 1 98.38 90 TRP B O 1
ATOM 1523 N N . GLU B 1 91 ? 0.572 -3.23 -13.758 1 98.38 91 GLU B N 1
ATOM 1524 C CA . GLU B 1 91 ? 0.641 -1.864 -14.273 1 98.38 91 GLU B CA 1
ATOM 1525 C C . GLU B 1 91 ? 1.101 -0.894 -13.188 1 98.38 91 GLU B C 1
ATOM 1527 O O . GLU B 1 91 ? 0.6 -0.929 -12.062 1 98.38 91 GLU B O 1
ATOM 1532 N N . ARG B 1 92 ? 2.129 -0.119 -13.516 1 98.25 92 ARG B N 1
ATOM 1533 C CA . ARG B 1 92 ? 2.611 0.98 -12.688 1 98.25 92 ARG B CA 1
ATOM 1534 C C . ARG B 1 92 ? 2.074 2.318 -13.188 1 98.25 92 ARG B C 1
ATOM 1536 O O . ARG B 1 92 ? 2.129 2.607 -14.383 1 98.25 92 ARG B O 1
ATOM 1543 N N . TYR B 1 93 ? 1.587 3.066 -12.242 1 97.75 93 TYR B N 1
ATOM 1544 C CA . TYR B 1 93 ? 0.956 4.324 -12.617 1 97.75 93 TYR B CA 1
ATOM 1545 C C . TYR B 1 93 ? 1.886 5.504 -12.352 1 97.75 93 TYR B C 1
ATOM 1547 O O . TYR B 1 93 ? 2.955 5.336 -11.766 1 97.75 93 TYR B O 1
ATOM 1555 N N . GLY B 1 94 ? 1.49 6.68 -12.805 1 93.88 94 GLY B N 1
ATOM 1556 C CA . GLY B 1 94 ? 2.16 7.926 -12.477 1 93.88 94 GLY B CA 1
ATOM 1557 C C . GLY B 1 94 ? 3.355 8.219 -13.367 1 93.88 94 GLY B C 1
ATOM 1558 O O . GLY B 1 94 ? 3.404 7.773 -14.516 1 93.88 94 GLY B O 1
ATOM 1559 N N . ALA B 1 95 ? 4.27 8.977 -12.844 1 89.19 95 ALA B N 1
ATOM 1560 C CA . ALA B 1 95 ? 5.395 9.523 -13.602 1 89.19 95 ALA B CA 1
ATOM 1561 C C . ALA B 1 95 ? 6.312 8.414 -14.102 1 89.19 95 ALA B C 1
ATOM 1563 O O . ALA B 1 95 ? 7.008 8.586 -15.109 1 89.19 95 ALA B O 1
ATOM 1564 N N . HIS B 1 96 ? 6.219 7.266 -13.492 1 90.56 96 HIS B N 1
ATOM 1565 C CA . HIS B 1 96 ? 7.055 6.133 -13.867 1 90.56 96 HIS B CA 1
ATOM 1566 C C . HIS B 1 96 ? 6.223 4.996 -14.438 1 90.56 96 HIS B C 1
ATOM 1568 O O . HIS B 1 96 ? 6.504 3.822 -14.188 1 90.56 96 HIS B O 1
ATOM 1574 N N . GLY B 1 97 ? 5.258 5.414 -15.117 1 94.69 97 GLY B N 1
ATOM 1575 C CA . GLY B 1 97 ? 4.309 4.438 -15.641 1 94.69 97 GLY B CA 1
ATOM 1576 C C . GLY B 1 97 ? 4.969 3.346 -16.453 1 94.69 97 GLY B C 1
ATOM 1577 O O . GLY B 1 97 ? 5.914 3.605 -17.203 1 94.69 97 GLY B O 1
ATOM 1578 N N . SER B 1 98 ? 4.57 2.139 -16.281 1 96 98 SER B N 1
ATOM 1579 C CA . SER B 1 98 ? 5.02 0.95 -17 1 96 98 SER B CA 1
ATOM 1580 C C . SER B 1 98 ? 4.016 -0.189 -16.859 1 96 98 SER B C 1
ATOM 1582 O O . SER B 1 98 ? 3.014 -0.061 -16.156 1 96 98 SER B O 1
ATOM 1584 N N . ARG B 1 99 ? 4.172 -1.216 -17.625 1 97.88 99 ARG B N 1
ATOM 1585 C CA . ARG B 1 99 ? 3.375 -2.436 -17.547 1 97.88 99 ARG B CA 1
ATOM 1586 C C . ARG B 1 99 ? 4.215 -3.664 -17.875 1 97.88 99 ARG B C 1
ATOM 1588 O O . ARG B 1 99 ? 5.238 -3.557 -18.547 1 97.88 99 ARG B O 1
ATOM 1595 N N . GLY B 1 100 ? 3.764 -4.824 -17.375 1 97.81 100 GLY B N 1
ATOM 1596 C CA . GLY B 1 100 ? 4.516 -6.031 -17.688 1 97.81 100 GLY B CA 1
ATOM 1597 C C . GLY B 1 100 ? 3.908 -7.281 -17.078 1 97.81 100 GLY B C 1
ATOM 1598 O O . GLY B 1 100 ? 2.758 -7.27 -16.641 1 97.81 100 GLY B O 1
ATOM 1599 N N . ILE B 1 101 ? 4.621 -8.336 -17.25 1 98.25 101 ILE B N 1
ATOM 1600 C CA . ILE B 1 101 ? 4.258 -9.633 -16.688 1 98.25 101 ILE B CA 1
ATOM 1601 C C . ILE B 1 101 ? 5.402 -10.156 -15.812 1 98.25 101 ILE B C 1
ATOM 1603 O O . ILE B 1 101 ? 6.57 -9.859 -16.078 1 98.25 101 ILE B O 1
ATOM 1607 N N . SER B 1 102 ? 5.035 -10.781 -14.805 1 97.19 102 SER B N 1
ATOM 1608 C CA . SER B 1 102 ? 5.988 -11.492 -13.961 1 97.19 102 SER B CA 1
ATOM 1609 C C . SER B 1 102 ? 5.359 -12.734 -13.336 1 97.19 102 SER B C 1
ATOM 1611 O O . SER B 1 102 ? 4.215 -13.078 -13.648 1 97.19 102 SER B O 1
ATOM 1613 N N . ALA B 1 103 ? 6.219 -13.453 -12.555 1 97.81 103 ALA B N 1
ATOM 1614 C CA . ALA B 1 103 ? 5.715 -14.594 -11.797 1 97.81 103 ALA B CA 1
ATOM 1615 C C . ALA B 1 103 ? 6.414 -14.711 -10.445 1 97.81 103 ALA B C 1
ATOM 1617 O O . ALA B 1 103 ? 7.621 -14.469 -10.344 1 97.81 103 ALA B O 1
ATOM 1618 N N . ILE B 1 104 ? 5.633 -15.078 -9.477 1 97.75 104 ILE B N 1
ATOM 1619 C CA . ILE B 1 104 ? 6.188 -15.438 -8.172 1 97.75 104 ILE B CA 1
ATOM 1620 C C . ILE B 1 104 ? 5.75 -16.859 -7.801 1 97.75 104 ILE B C 1
ATOM 1622 O O . ILE B 1 104 ? 4.695 -17.312 -8.242 1 97.75 104 ILE B O 1
ATOM 1626 N N . GLU B 1 105 ? 6.633 -17.453 -6.988 1 97.19 105 GLU B N 1
ATOM 1627 C CA . GLU B 1 105 ? 6.344 -18.844 -6.609 1 97.19 105 GLU B CA 1
ATOM 1628 C C . GLU B 1 105 ? 6.41 -19.016 -5.098 1 97.19 105 GLU B C 1
ATOM 1630 O O . GLU B 1 105 ? 7.254 -18.422 -4.43 1 97.19 105 GLU B O 1
ATOM 1635 N N . GLU B 1 106 ? 5.492 -19.875 -4.664 1 97.5 106 GLU B N 1
ATOM 1636 C CA . GLU B 1 106 ? 5.469 -20.219 -3.248 1 97.5 106 GLU B CA 1
ATOM 1637 C C . GLU B 1 106 ? 6.773 -20.891 -2.824 1 97.5 106 GLU B C 1
ATOM 1639 O O . GLU B 1 106 ? 7.305 -21.734 -3.549 1 97.5 106 GLU B O 1
ATOM 1644 N N . VAL B 1 107 ? 7.258 -20.422 -1.658 1 94.56 107 VAL B N 1
ATOM 1645 C CA . VAL B 1 107 ? 8.477 -21 -1.112 1 94.56 107 VAL B CA 1
ATOM 1646 C C . VAL B 1 107 ? 8.133 -21.953 0.034 1 94.56 107 VAL B C 1
ATOM 1648 O O . VAL B 1 107 ? 7.246 -21.656 0.841 1 94.56 107 VAL B O 1
ATOM 1651 N N . ALA B 1 108 ? 8.5 -23.125 -0.196 1 77.5 108 ALA B N 1
ATOM 1652 C CA . ALA B 1 108 ? 8.25 -24.172 0.794 1 77.5 108 ALA B CA 1
ATOM 1653 C C . ALA B 1 108 ? 8.812 -23.781 2.158 1 77.5 108 ALA B C 1
ATOM 1655 O O . ALA B 1 108 ? 9.781 -23.031 2.244 1 77.5 108 ALA B O 1
ATOM 1656 N N . GLU B 1 109 ? 7.949 -23.984 3.318 1 61.41 109 GLU B N 1
ATOM 1657 C CA . GLU B 1 109 ? 8.43 -23.766 4.68 1 61.41 109 GLU B CA 1
ATOM 1658 C C . GLU B 1 109 ? 9.797 -24.406 4.898 1 61.41 109 GLU B C 1
ATOM 1660 O O . GLU B 1 109 ? 10.133 -25.391 4.238 1 61.41 109 GLU B O 1
#

Nearest PDB structures (foldseek):
  6ucv-assembly1_I  TM=4.200E-01  e=5.710E+00  Saccharomyces cerevisiae S288C
  5dl5-assembly1_A  TM=4.596E-01  e=9.564E+00  Acinetobacter baumannii AB307-0294
  3sy9-assembly4_D  TM=4.218E-01  e=9.083E+00  Pseudomonas aeruginosa

Secondary structure (DSSP, 8-state):
----TT-EEEE-SS-TTPPEEEEEEETTEEEEEEEETTEEEEEEEEEE-TTS-EEEEEEEEETTS-EEEEEEEEEEEE-TTS-EEEEEEEEE-GGG-EEEEEEEEEPP-/----TT-EEEE-SS-TTPPEEEEEEETTEEEEEEEETTEEEEEEEEEE-TTS-EEEEEEEEETTS-EEEEEEEEEEEE-TTS-EEEEEEEEE-GGG-EEEEEEEEEPP-

InterPro domains:
  IPR058595 Avidin-like protein [PF26421] (2-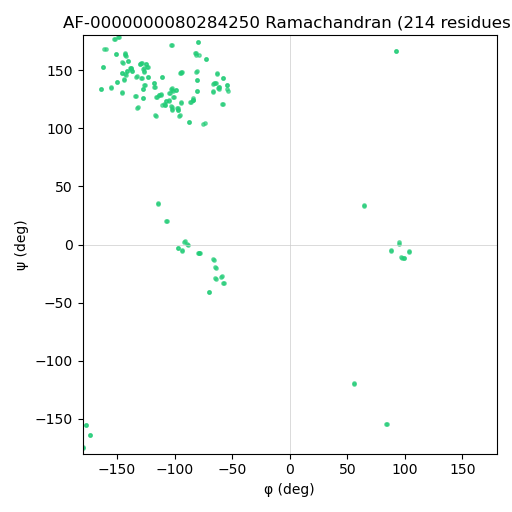107)

Solvent-accessible surface area (backbone atoms only — not comparable to full-atom values): 11059 Å² total; per-residue (Å²): 91,70,80,52,51,76,39,32,32,26,57,69,64,92,52,88,78,46,40,70,33,54,32,38,54,59,90,45,39,33,35,33,58,40,50,51,85,60,28,68,38,32,40,38,36,26,36,46,38,69,86,34,34,29,45,32,12,31,25,33,24,32,68,87,63,52,64,37,24,24,38,33,42,29,41,68,41,77,42,95,87,68,42,47,30,33,45,31,44,37,39,36,47,72,97,69,52,47,70,51,74,52,44,32,31,49,51,81,131,92,69,81,52,51,76,38,32,32,25,58,70,62,94,51,90,78,49,41,69,32,54,30,39,53,58,91,43,39,33,35,32,57,40,50,51,86,60,29,68,39,31,39,39,36,25,37,46,37,70,86,34,34,29,46,31,14,30,27,34,24,31,69,88,62,52,62,38,23,25,40,33,42,30,41,68,41,77,41,97,88,69,42,46,32,34,43,31,43,36,39,36,46,71,98,70,52,49,71,52,73,51,42,32,30,49,51,80,132

Organism: Amycolatopsis orientalis (NCBI:txid31958)